Protein AF-A0A4Z2CL96-F1 (afdb_monomer_lite)

Structure (mmCIF, N/CA/C/O backbone):
data_AF-A0A4Z2CL96-F1
#
_entry.id   AF-A0A4Z2CL96-F1
#
loop_
_atom_site.group_PDB
_atom_site.id
_atom_site.type_symbol
_atom_site.label_atom_id
_atom_site.label_alt_id
_atom_site.label_comp_id
_atom_site.label_asym_id
_atom_site.label_entity_id
_atom_site.label_seq_id
_atom_site.pdbx_PDB_ins_code
_atom_site.Cartn_x
_atom_site.Cartn_y
_atom_site.Cartn_z
_atom_site.occupancy
_atom_site.B_iso_or_equiv
_atom_site.auth_seq_id
_atom_site.auth_comp_id
_atom_site.auth_asym_id
_atom_site.auth_atom_id
_atom_site.pdbx_PDB_model_num
ATOM 1 N N . MET A 1 1 ? -26.162 21.592 36.462 1.00 29.58 1 MET A N 1
ATOM 2 C CA . MET A 1 1 ? -27.393 20.777 36.383 1.00 29.58 1 MET A CA 1
ATOM 3 C C . MET A 1 1 ? -27.047 19.527 35.579 1.00 29.58 1 MET A C 1
ATOM 5 O O . MET A 1 1 ? -26.885 19.622 34.373 1.00 29.58 1 MET A O 1
ATOM 9 N N . ALA A 1 2 ? -26.753 18.412 36.251 1.00 25.98 2 ALA A N 1
ATOM 10 C CA . ALA A 1 2 ? -26.277 17.183 35.612 1.00 25.98 2 ALA A CA 1
ATOM 11 C C . ALA A 1 2 ? -27.431 16.180 35.528 1.00 25.98 2 ALA A C 1
ATOM 13 O O . ALA A 1 2 ? -27.984 15.788 36.555 1.00 25.98 2 ALA A O 1
ATOM 14 N N . VAL A 1 3 ? -27.802 15.792 34.310 1.00 24.03 3 VAL A N 1
ATOM 15 C CA . VAL A 1 3 ? -28.842 14.791 34.058 1.00 24.03 3 VAL A CA 1
ATOM 16 C C . VAL A 1 3 ? -28.246 13.409 34.334 1.00 24.03 3 VAL A C 1
ATOM 18 O O . VAL A 1 3 ? -27.395 12.925 33.592 1.00 24.03 3 VAL A O 1
ATOM 21 N N . ARG A 1 4 ? -28.661 12.786 35.443 1.00 25.02 4 ARG A N 1
ATOM 22 C CA . ARG A 1 4 ? -28.401 11.372 35.741 1.00 25.02 4 ARG A CA 1
ATOM 23 C C . ARG A 1 4 ? -29.483 10.534 35.065 1.00 25.02 4 ARG A C 1
ATOM 25 O O . ARG A 1 4 ? -30.631 10.572 35.493 1.00 25.02 4 ARG A O 1
ATOM 32 N N . PHE A 1 5 ? -29.117 9.753 34.055 1.00 25.88 5 PHE A N 1
ATOM 33 C CA . PHE A 1 5 ? -29.970 8.670 33.572 1.00 25.88 5 PHE A CA 1
ATOM 34 C C . PHE A 1 5 ? -29.877 7.493 34.552 1.00 25.88 5 PHE A C 1
ATOM 36 O O . PHE A 1 5 ? -28.854 6.816 34.628 1.00 25.88 5 PHE A O 1
ATOM 43 N N . PHE A 1 6 ? -30.939 7.271 35.328 1.00 26.23 6 PHE A N 1
ATOM 44 C CA . PHE A 1 6 ? -31.174 6.018 36.044 1.00 26.23 6 PHE A CA 1
ATOM 45 C C . PHE A 1 6 ? -32.062 5.137 35.164 1.00 26.23 6 PHE A C 1
ATOM 47 O O . PHE A 1 6 ? -33.231 5.452 34.965 1.00 26.23 6 PHE A O 1
ATOM 54 N N . ILE A 1 7 ? -31.520 4.033 34.655 1.00 29.06 7 ILE A N 1
ATOM 55 C CA . ILE A 1 7 ? -32.335 2.943 34.112 1.00 29.06 7 ILE A CA 1
ATOM 56 C C . ILE A 1 7 ? -32.542 1.952 35.256 1.00 29.06 7 ILE A C 1
ATOM 58 O O . ILE A 1 7 ? -31.590 1.359 35.761 1.00 29.06 7 ILE A O 1
ATOM 62 N N . LYS A 1 8 ? -33.792 1.843 35.707 1.00 25.55 8 LYS A N 1
ATOM 63 C CA . LYS A 1 8 ? -34.258 0.881 36.706 1.00 25.55 8 LYS A CA 1
ATOM 64 C C . LYS A 1 8 ? -34.770 -0.340 35.940 1.00 25.55 8 LYS A C 1
ATOM 66 O O . LYS A 1 8 ? -35.816 -0.245 35.307 1.00 25.55 8 LYS A O 1
ATOM 71 N N . CYS A 1 9 ? -34.040 -1.454 35.965 1.00 29.39 9 CYS A N 1
ATOM 72 C CA . CYS A 1 9 ? -34.555 -2.728 35.462 1.00 29.39 9 CYS A CA 1
ATOM 73 C C . CYS A 1 9 ? -35.241 -3.468 36.610 1.00 29.39 9 CYS A C 1
ATOM 75 O O . CYS A 1 9 ? -34.651 -3.670 37.669 1.00 29.39 9 CYS A O 1
ATOM 77 N N . HIS A 1 10 ? -36.512 -3.787 36.393 1.00 27.33 10 HIS A N 1
ATOM 78 C CA . HIS A 1 10 ? -37.342 -4.608 37.260 1.00 27.33 10 HIS A CA 1
ATOM 79 C C . HIS A 1 10 ? -36.915 -6.074 37.102 1.00 27.33 10 HIS A C 1
ATOM 81 O O . HIS A 1 10 ? -36.690 -6.523 35.979 1.00 27.33 10 HIS A O 1
ATOM 87 N N . GLU A 1 11 ? -36.785 -6.795 38.213 1.00 32.69 11 GLU A N 1
ATOM 88 C CA . GLU A 1 11 ? -36.563 -8.242 38.235 1.00 32.69 11 GLU A CA 1
ATOM 89 C C . GLU A 1 11 ? -37.821 -8.970 37.753 1.00 32.69 11 GLU A C 1
ATOM 91 O O . GLU A 1 11 ? -38.911 -8.689 38.254 1.00 32.69 11 GLU A O 1
ATOM 96 N N . THR A 1 12 ? -37.638 -9.905 36.820 1.00 28.75 12 THR A N 1
ATOM 97 C CA . THR A 1 12 ? -38.306 -11.215 36.797 1.00 28.75 12 THR A CA 1
ATOM 98 C C . THR A 1 12 ? -37.403 -12.191 36.045 1.00 28.75 12 THR A C 1
ATOM 100 O O . THR A 1 12 ? -36.961 -11.892 34.934 1.00 28.75 12 THR A O 1
ATOM 103 N N . ASP A 1 13 ? -37.114 -13.309 36.704 1.00 31.30 13 ASP A N 1
ATOM 104 C CA . ASP A 1 13 ? -36.287 -14.431 36.267 1.00 31.30 13 ASP A CA 1
ATOM 105 C C . ASP A 1 13 ? -36.687 -14.997 34.895 1.00 31.30 13 ASP A C 1
ATOM 107 O O . ASP A 1 13 ? -37.868 -15.147 34.601 1.00 31.30 13 ASP A O 1
ATOM 111 N N . ASP A 1 14 ? -35.692 -15.296 34.052 1.00 27.73 14 ASP A N 1
ATOM 112 C CA . ASP A 1 14 ? -35.393 -16.674 33.631 1.00 27.73 14 ASP A CA 1
ATOM 113 C C . ASP A 1 14 ? -34.278 -16.707 32.561 1.00 27.73 14 ASP A C 1
ATOM 115 O O . ASP A 1 14 ? -34.411 -16.242 31.430 1.00 27.73 14 ASP A O 1
ATOM 119 N N . THR A 1 15 ? -33.140 -17.289 32.954 1.00 40.28 15 THR A N 1
ATOM 120 C CA . THR A 1 15 ? -32.066 -17.857 32.113 1.00 40.28 15 THR A CA 1
ATOM 121 C C . THR A 1 15 ? -31.654 -17.090 30.845 1.00 40.28 15 THR A C 1
ATOM 123 O O . THR A 1 15 ? -31.943 -17.496 29.721 1.00 40.28 15 THR A O 1
ATOM 126 N N . GLN A 1 16 ? -30.832 -16.050 31.002 1.00 29.94 16 GLN A N 1
ATOM 127 C CA . GLN A 1 16 ? -29.963 -15.556 29.929 1.00 29.94 16 GLN A CA 1
ATOM 128 C C . GLN A 1 16 ? -28.542 -15.386 30.460 1.00 29.94 16 GLN A C 1
ATOM 130 O O . GLN A 1 16 ? -28.322 -14.772 31.504 1.00 29.94 16 GLN A O 1
ATOM 135 N N . SER A 1 17 ? -27.577 -15.959 29.737 1.00 31.73 17 SER A N 1
ATOM 136 C CA . SER A 1 17 ? -26.142 -15.855 30.000 1.00 31.73 17 SER A CA 1
ATOM 137 C C . SER A 1 17 ? -25.762 -14.402 30.273 1.00 31.73 17 SER A C 1
ATOM 139 O O . SER A 1 17 ? -25.789 -13.561 29.372 1.00 31.73 17 SER A O 1
ATOM 141 N N . THR A 1 18 ? -25.436 -14.113 31.528 1.00 29.02 18 THR A N 1
ATOM 142 C CA . THR A 1 18 ? -25.129 -12.778 32.021 1.00 29.02 18 THR A CA 1
ATOM 143 C C . THR A 1 18 ? -23.871 -12.272 31.317 1.00 29.02 18 THR A C 1
ATOM 145 O O . THR A 1 18 ? -22.749 -12.614 31.689 1.00 29.02 18 THR A O 1
ATOM 148 N N . ILE A 1 19 ? -24.039 -11.457 30.272 1.00 37.44 19 ILE A N 1
ATOM 149 C CA . ILE A 1 19 ? -22.950 -10.637 29.742 1.00 37.44 19 ILE A CA 1
ATOM 150 C C . ILE A 1 19 ? -22.643 -9.635 30.848 1.00 37.44 19 ILE A C 1
ATOM 152 O O . ILE A 1 19 ? -23.352 -8.647 31.038 1.00 37.44 19 ILE A O 1
ATOM 156 N N . GLN A 1 20 ? -21.621 -9.943 31.641 1.00 31.19 20 GLN A N 1
ATOM 157 C CA . GLN A 1 20 ? -21.162 -9.084 32.716 1.00 31.19 20 GLN A CA 1
ATOM 158 C C . GLN A 1 20 ? -20.588 -7.816 32.071 1.00 31.19 20 GLN A C 1
ATOM 160 O O . GLN A 1 20 ? -19.434 -7.781 31.644 1.00 31.19 20 GLN A O 1
ATOM 165 N N . PHE A 1 21 ? -21.418 -6.777 31.940 1.00 40.41 21 PHE A N 1
ATOM 166 C CA . PHE A 1 21 ? -20.996 -5.466 31.458 1.00 40.41 21 PHE A CA 1
ATOM 167 C C . PHE A 1 21 ? -19.995 -4.890 32.459 1.00 40.41 21 PHE A C 1
ATOM 169 O O . PHE A 1 21 ? -20.345 -4.305 33.487 1.00 40.41 21 PHE A O 1
ATOM 176 N N . ARG A 1 22 ? -18.710 -5.102 32.174 1.00 46.41 22 ARG A N 1
ATOM 177 C CA . ARG A 1 22 ? -17.609 -4.494 32.915 1.00 46.41 22 ARG A CA 1
ATOM 178 C C . ARG A 1 22 ? -17.781 -2.980 32.799 1.00 46.41 22 ARG A C 1
ATOM 180 O O . ARG A 1 22 ? -17.823 -2.456 31.692 1.00 46.41 22 ARG A O 1
ATOM 187 N N . ARG A 1 23 ? -17.886 -2.275 33.931 1.00 43.12 23 ARG A N 1
ATOM 188 C CA . ARG A 1 23 ? -17.880 -0.803 33.974 1.00 43.12 23 ARG A CA 1
ATOM 189 C C . ARG A 1 23 ? -16.592 -0.298 33.317 1.00 43.12 23 ARG A C 1
ATOM 191 O O . ARG A 1 23 ? -15.535 -0.291 33.943 1.00 43.12 23 ARG A O 1
ATOM 198 N N . THR A 1 24 ? -16.673 0.105 32.057 1.00 56.19 24 THR A N 1
ATOM 199 C CA . THR A 1 24 ? -15.575 0.752 31.343 1.00 56.19 24 THR A CA 1
ATOM 200 C C . THR A 1 24 ? -15.504 2.204 31.789 1.00 56.19 24 THR A C 1
ATOM 202 O O . THR A 1 24 ? -16.472 2.956 31.692 1.00 56.19 24 THR A O 1
ATOM 205 N N . THR A 1 25 ? -14.354 2.609 32.314 1.00 61.59 25 THR A N 1
ATOM 206 C CA . THR A 1 25 ? -14.078 4.022 32.589 1.00 61.59 25 THR A CA 1
ATOM 207 C C . THR A 1 25 ? -13.675 4.718 31.288 1.00 61.59 25 THR A C 1
ATOM 209 O O . THR A 1 25 ? -13.098 4.086 30.402 1.00 61.59 25 THR A O 1
ATOM 212 N N . LEU A 1 26 ? -13.906 6.029 31.172 1.00 59.28 26 LEU A N 1
ATOM 213 C CA . LEU A 1 26 ? -13.465 6.813 30.007 1.00 59.28 26 LEU A CA 1
ATOM 214 C C . LEU A 1 26 ? -11.958 6.627 29.726 1.00 59.28 26 LEU A C 1
ATOM 216 O O . LEU A 1 26 ? -11.555 6.482 28.578 1.00 59.28 26 LEU A O 1
ATOM 220 N N . LYS A 1 27 ? -11.135 6.526 30.782 1.00 61.19 27 LYS A N 1
ATOM 221 C CA . LYS A 1 27 ? -9.692 6.248 30.677 1.00 61.19 27 LYS A CA 1
ATOM 222 C C . LYS A 1 27 ? -9.393 4.885 30.042 1.00 61.19 27 LYS A C 1
ATOM 224 O O . LYS A 1 27 ? -8.482 4.793 29.231 1.00 61.19 27 LYS A O 1
ATOM 229 N N . SER A 1 28 ? -10.162 3.846 30.377 1.00 68.75 28 SER A N 1
ATOM 230 C CA . SER A 1 28 ? -9.991 2.516 29.769 1.00 68.75 28 SER A CA 1
ATOM 231 C C . SER A 1 28 ? -10.425 2.459 28.302 1.00 68.75 28 SER A C 1
ATOM 233 O O . SER A 1 28 ? -9.837 1.708 27.536 1.00 68.75 28 SER A O 1
ATOM 235 N N . VAL A 1 29 ? -11.412 3.269 27.901 1.00 67.06 29 VAL A N 1
ATOM 236 C CA . VAL A 1 29 ? -11.849 3.364 26.497 1.00 67.06 29 VAL A CA 1
ATOM 237 C C . VAL A 1 29 ? -10.799 4.084 25.652 1.00 67.06 29 VAL A C 1
ATOM 239 O O . VAL A 1 29 ? -10.454 3.613 24.575 1.00 67.06 29 VAL A O 1
ATOM 242 N N . LEU A 1 30 ? -10.238 5.185 26.163 1.00 69.75 30 LEU A N 1
ATOM 243 C CA . LEU A 1 30 ? -9.160 5.906 25.480 1.00 69.75 30 LEU A CA 1
ATOM 244 C C . LEU A 1 30 ? -7.912 5.030 25.312 1.00 69.75 30 LEU A C 1
ATOM 246 O O . LEU A 1 30 ? -7.406 4.923 24.204 1.00 69.75 30 LEU A O 1
ATOM 250 N N . ALA A 1 31 ? -7.482 4.326 26.363 1.00 75.38 31 ALA A N 1
ATOM 251 C CA . ALA A 1 31 ? -6.356 3.394 26.266 1.00 75.38 31 ALA A CA 1
ATOM 252 C C . ALA A 1 31 ? -6.598 2.286 25.222 1.00 75.38 31 ALA A C 1
ATOM 254 O O . ALA A 1 31 ? -5.707 1.960 24.447 1.00 75.38 31 ALA A O 1
ATOM 255 N N . TYR A 1 32 ? -7.824 1.755 25.143 1.00 79.75 32 TYR A N 1
ATOM 256 C CA . TYR A 1 32 ? -8.169 0.747 24.142 1.00 79.75 32 TYR A CA 1
ATOM 257 C C . TYR A 1 32 ? -8.105 1.280 22.706 1.00 79.75 32 TYR A C 1
ATOM 259 O O . TYR A 1 32 ? -7.589 0.602 21.816 1.00 79.75 32 TYR A O 1
ATOM 267 N N . ASN A 1 33 ? -8.631 2.486 22.477 1.00 79.56 33 ASN A N 1
ATOM 268 C CA . ASN A 1 33 ? -8.577 3.140 21.170 1.00 79.56 33 ASN A CA 1
ATOM 269 C C . ASN A 1 33 ? -7.128 3.355 20.722 1.00 79.56 33 ASN A C 1
ATOM 271 O O . ASN A 1 33 ? -6.820 3.204 19.540 1.00 79.56 33 ASN A O 1
ATOM 275 N N . ASP A 1 34 ? -6.246 3.662 21.668 1.00 80.56 34 ASP A N 1
ATOM 276 C CA . ASP A 1 34 ? -4.831 3.922 21.417 1.00 80.56 34 ASP A CA 1
ATOM 277 C C . ASP A 1 34 ? -4.103 2.640 21.039 1.00 80.56 34 ASP A C 1
ATOM 279 O O . ASP A 1 34 ? -3.425 2.609 20.014 1.00 80.56 34 ASP A O 1
ATOM 283 N N . ASP A 1 35 ? -4.337 1.562 21.788 1.00 85.75 35 ASP A N 1
ATOM 284 C CA . ASP A 1 35 ? -3.801 0.237 21.478 1.00 85.75 35 ASP A CA 1
ATOM 285 C C . ASP A 1 35 ? -4.289 -0.261 20.109 1.00 85.75 35 ASP A C 1
ATOM 287 O O . ASP A 1 35 ? -3.522 -0.830 19.331 1.00 85.75 35 ASP A O 1
ATOM 291 N N . PHE A 1 36 ? -5.570 -0.046 19.793 1.00 87.44 36 PHE A N 1
ATOM 292 C CA . PHE A 1 36 ? -6.149 -0.447 18.512 1.00 87.44 36 PHE A CA 1
ATOM 293 C C . PHE A 1 36 ? -5.522 0.316 17.336 1.00 87.44 36 PHE A C 1
ATOM 295 O O . PHE A 1 36 ? -5.142 -0.287 16.330 1.00 87.44 36 PHE A O 1
ATOM 302 N N . LEU A 1 37 ? -5.393 1.640 17.456 1.00 86.31 37 LEU A N 1
ATOM 303 C CA . LEU A 1 37 ? -4.796 2.482 16.417 1.00 86.31 37 LEU A CA 1
ATOM 304 C C . LEU A 1 37 ? -3.296 2.234 16.267 1.00 86.31 37 LEU A C 1
ATOM 306 O O . LEU A 1 37 ? -2.789 2.237 15.145 1.00 86.31 37 LEU A O 1
ATOM 310 N N . HIS A 1 38 ? -2.601 1.978 17.372 1.00 87.44 38 HIS A N 1
ATOM 311 C CA . HIS A 1 38 ? -1.202 1.576 17.371 1.00 87.44 38 HIS A CA 1
ATOM 312 C C . HIS A 1 38 ?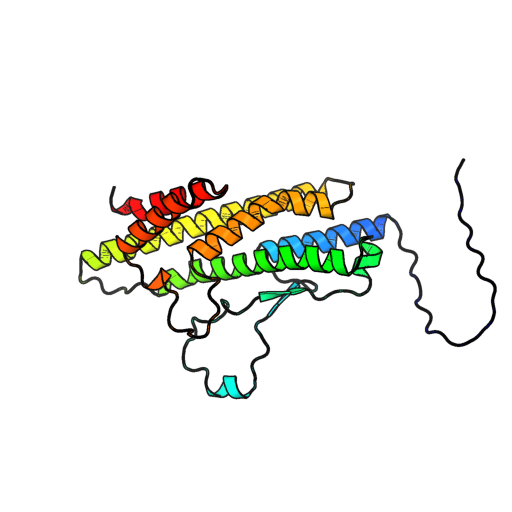 -1.005 0.260 16.608 1.00 87.44 38 HIS A C 1
ATOM 314 O O . HIS A 1 38 ? -0.181 0.195 15.696 1.00 87.44 38 HIS A O 1
ATOM 320 N N . ASP A 1 39 ? -1.807 -0.766 16.897 1.00 90.00 39 ASP A N 1
ATOM 321 C CA . ASP A 1 39 ? -1.754 -2.041 16.173 1.00 90.00 39 ASP A CA 1
ATOM 322 C C . ASP A 1 39 ? -2.061 -1.879 14.678 1.00 90.00 39 ASP A C 1
ATOM 324 O O . ASP A 1 39 ? -1.411 -2.497 13.832 1.00 90.00 39 ASP A O 1
ATOM 328 N N . LEU A 1 40 ? -3.025 -1.021 14.336 1.00 90.75 40 LEU A N 1
ATOM 329 C CA . LEU A 1 40 ? -3.371 -0.717 12.947 1.00 90.75 40 LEU A CA 1
ATOM 330 C C . LEU A 1 40 ? -2.210 -0.019 12.219 1.00 90.75 40 LEU A C 1
ATOM 332 O O . LEU A 1 40 ? -1.939 -0.311 11.052 1.00 90.75 40 LEU A O 1
ATOM 336 N N . LEU A 1 41 ? -1.496 0.874 12.902 1.00 89.44 41 LEU A N 1
ATOM 337 C CA . LEU A 1 41 ? -0.303 1.554 12.393 1.00 89.44 41 LEU A CA 1
ATOM 338 C C . LEU A 1 41 ? 0.884 0.620 12.190 1.00 89.44 41 LEU A C 1
ATOM 340 O O . LEU A 1 41 ? 1.561 0.708 11.167 1.00 89.44 41 LEU A O 1
ATOM 344 N N . LEU A 1 42 ? 1.115 -0.293 13.130 1.00 90.88 42 LEU A N 1
ATOM 345 C CA . LEU A 1 42 ? 2.117 -1.343 12.973 1.00 90.88 42 LEU A CA 1
ATOM 346 C C . LEU A 1 42 ? 1.803 -2.213 11.748 1.00 90.88 42 LEU A C 1
ATOM 348 O O . LEU A 1 42 ? 2.682 -2.464 10.921 1.00 90.88 42 LEU A O 1
ATOM 352 N N . MET A 1 43 ? 0.535 -2.580 11.560 1.00 93.69 43 MET A N 1
ATOM 353 C CA . MET A 1 43 ? 0.100 -3.319 10.373 1.00 93.69 43 MET A CA 1
ATOM 354 C C . MET A 1 43 ? 0.333 -2.532 9.074 1.00 93.69 43 MET A C 1
ATOM 356 O O . MET A 1 43 ? 0.772 -3.110 8.077 1.00 93.69 43 MET A O 1
ATOM 360 N N . ARG A 1 44 ? 0.142 -1.205 9.077 1.00 91.06 44 ARG A N 1
ATOM 361 C CA . ARG A 1 44 ? 0.410 -0.337 7.910 1.00 91.06 44 ARG A CA 1
ATOM 362 C C . ARG A 1 44 ? 1.859 -0.362 7.428 1.00 91.06 44 ARG A C 1
ATOM 364 O O . ARG A 1 44 ? 2.079 -0.082 6.250 1.00 91.06 44 ARG A O 1
ATOM 371 N N . ILE A 1 45 ? 2.802 -0.694 8.309 1.00 91.69 45 ILE A N 1
ATOM 372 C CA . ILE A 1 45 ? 4.228 -0.901 8.007 1.00 91.69 45 ILE A CA 1
ATOM 373 C C . ILE A 1 45 ? 4.615 -2.389 8.026 1.00 91.69 45 ILE A C 1
ATOM 375 O O . ILE A 1 45 ? 5.781 -2.743 8.190 1.00 91.69 45 ILE A O 1
ATOM 379 N N . GLY A 1 46 ? 3.642 -3.285 7.847 1.00 88.50 46 GLY A N 1
ATOM 380 C CA . GLY A 1 46 ? 3.875 -4.713 7.645 1.00 88.50 46 GLY A CA 1
ATOM 381 C C . GLY A 1 46 ? 4.158 -5.524 8.913 1.00 88.50 46 GLY A C 1
ATOM 382 O O . GLY A 1 46 ? 4.466 -6.714 8.794 1.00 88.50 46 GLY A O 1
ATOM 383 N N . ILE A 1 47 ? 4.029 -4.933 10.103 1.00 88.88 47 ILE A N 1
ATOM 384 C CA . ILE A 1 47 ? 4.241 -5.611 11.387 1.00 88.88 47 ILE A CA 1
ATOM 385 C C . ILE A 1 47 ? 2.930 -6.258 11.844 1.00 88.88 47 ILE A C 1
ATOM 387 O O . ILE A 1 47 ? 1.877 -5.632 11.866 1.00 88.88 47 ILE A O 1
ATOM 391 N N . GLN A 1 48 ? 2.999 -7.536 12.208 1.00 91.12 48 GLN A N 1
ATOM 392 C CA . GLN A 1 48 ? 1.851 -8.292 12.708 1.00 91.12 48 GLN A CA 1
ATOM 393 C C . GLN A 1 48 ? 1.593 -8.025 14.196 1.00 91.12 48 GLN A C 1
ATOM 395 O O . GLN A 1 48 ? 2.533 -7.839 14.971 1.00 91.12 48 GLN A O 1
ATOM 400 N N . SER A 1 49 ? 0.326 -8.073 14.597 1.00 89.12 49 SER A N 1
ATOM 401 C CA . SER A 1 49 ? -0.117 -7.984 15.991 1.00 89.12 49 SER A CA 1
ATOM 402 C C . SER A 1 49 ? -1.146 -9.077 16.296 1.00 89.12 49 SER A C 1
ATOM 404 O O . SER A 1 49 ? -1.537 -9.851 15.420 1.00 89.12 49 SER A O 1
ATOM 406 N N . SER A 1 50 ? -1.617 -9.151 17.542 1.00 87.00 50 SER A N 1
ATOM 407 C CA . SER A 1 50 ? -2.694 -10.077 17.919 1.00 87.00 50 SER A CA 1
ATOM 408 C C . SER A 1 50 ? -3.996 -9.812 17.148 1.00 87.00 50 SER A C 1
ATOM 410 O O . SER A 1 50 ? -4.736 -10.755 16.869 1.00 87.00 50 SER A O 1
ATOM 412 N N . ARG A 1 51 ? -4.247 -8.548 16.775 1.00 88.69 51 ARG A N 1
ATOM 413 C CA . ARG A 1 51 ? -5.427 -8.095 16.021 1.00 88.69 51 ARG A CA 1
ATOM 414 C C . ARG A 1 51 ? -5.245 -8.182 14.505 1.00 88.69 51 ARG A C 1
ATOM 416 O O . ARG A 1 51 ? -6.235 -8.326 13.793 1.00 88.69 51 ARG A O 1
ATOM 423 N N . PHE A 1 52 ? -4.010 -8.091 14.012 1.00 91.25 52 PHE A N 1
ATOM 424 C CA . PHE A 1 52 ? -3.697 -8.086 12.582 1.00 91.25 52 PHE A CA 1
ATOM 425 C C . PHE A 1 52 ? -2.648 -9.142 12.250 1.00 91.25 52 PHE A C 1
ATOM 427 O O . PHE A 1 52 ? -1.450 -8.947 12.465 1.00 91.25 52 PHE A O 1
ATOM 434 N N . GLN A 1 53 ? -3.101 -10.258 11.690 1.00 89.31 53 GLN A N 1
ATOM 435 C CA . GLN A 1 53 ? -2.240 -11.382 11.338 1.00 89.31 53 GLN A CA 1
ATOM 436 C C . GLN A 1 53 ? -1.985 -11.391 9.839 1.00 89.31 53 GLN A C 1
ATOM 438 O O . GLN A 1 53 ? -2.889 -11.127 9.054 1.00 89.31 53 GLN A O 1
ATOM 443 N N . PHE A 1 54 ? -0.762 -11.701 9.424 1.00 85.19 54 PHE A N 1
ATOM 444 C CA . PHE A 1 54 ? -0.454 -11.860 8.008 1.00 85.19 54 PHE A CA 1
ATOM 445 C C . PHE A 1 54 ? -0.513 -13.339 7.654 1.00 85.19 54 PHE A C 1
ATOM 447 O O . PHE A 1 54 ? 0.287 -14.125 8.165 1.00 85.19 54 PHE A O 1
ATOM 454 N N . SER A 1 55 ? -1.485 -13.720 6.831 1.00 76.88 55 SER A N 1
ATOM 455 C CA . SER A 1 55 ? -1.747 -15.118 6.510 1.00 76.88 55 SER A CA 1
ATOM 456 C C . SER A 1 55 ? -2.031 -15.285 5.021 1.00 76.88 55 SER A C 1
ATOM 458 O O . SER A 1 55 ? -2.746 -14.492 4.409 1.00 76.88 55 SER A O 1
ATOM 460 N N . GLY A 1 56 ? -1.460 -16.333 4.435 1.00 64.19 56 GLY A N 1
ATOM 461 C CA . GLY A 1 56 ? -1.868 -16.833 3.127 1.00 64.19 56 GLY A CA 1
ATOM 462 C C . GLY A 1 56 ? -3.124 -17.693 3.246 1.00 64.19 56 GLY A C 1
ATOM 463 O O . GLY A 1 56 ? -3.408 -18.243 4.310 1.00 64.19 56 GLY A O 1
ATOM 464 N N . ALA A 1 57 ? -3.879 -17.840 2.154 1.00 51.28 57 ALA A N 1
ATOM 465 C CA . ALA A 1 57 ? -5.025 -18.749 2.117 1.00 51.28 57 ALA A CA 1
ATOM 466 C C . ALA A 1 57 ? -4.632 -20.152 2.639 1.00 51.28 57 ALA A C 1
ATOM 468 O O . ALA A 1 57 ? -3.538 -20.632 2.308 1.00 51.28 57 ALA A O 1
ATOM 469 N N . PRO A 1 58 ? -5.487 -20.822 3.442 1.00 39.41 58 PRO A N 1
ATOM 470 C CA . PRO A 1 58 ? -5.200 -22.159 3.938 1.00 39.41 58 PRO A CA 1
ATOM 471 C C . PRO A 1 58 ? -4.982 -23.083 2.744 1.00 39.41 58 PRO A C 1
ATOM 473 O O . PRO A 1 58 ? -5.877 -23.336 1.939 1.00 39.41 58 PRO A O 1
ATOM 476 N N . ARG A 1 59 ? -3.741 -23.546 2.617 1.00 45.84 59 ARG A N 1
ATOM 477 C CA . ARG A 1 59 ? -3.327 -24.503 1.600 1.00 45.84 59 ARG A CA 1
ATOM 478 C C . ARG A 1 59 ? -4.163 -25.765 1.779 1.00 45.84 59 ARG A C 1
ATOM 480 O O . ARG A 1 59 ? -4.114 -26.383 2.841 1.00 45.84 59 ARG A O 1
ATOM 487 N N . SER A 1 60 ? -4.897 -26.176 0.748 1.00 36.59 60 SER A N 1
ATOM 488 C CA . SER A 1 60 ? -5.403 -27.545 0.696 1.00 36.59 60 SER A CA 1
ATOM 489 C C . SER A 1 60 ? -4.204 -28.498 0.782 1.00 36.59 60 SER A C 1
ATOM 491 O O . SER A 1 60 ? -3.142 -28.226 0.214 1.00 36.59 60 SER A O 1
ATOM 493 N N . ILE A 1 61 ? -4.353 -29.601 1.518 1.00 39.75 61 ILE A N 1
ATOM 494 C CA . ILE A 1 61 ? -3.300 -30.608 1.749 1.00 39.75 61 ILE A CA 1
ATOM 495 C C . ILE A 1 61 ? -2.735 -31.137 0.410 1.00 39.75 61 ILE A C 1
ATOM 497 O O . ILE A 1 61 ? -1.553 -31.453 0.305 1.00 39.75 61 ILE A O 1
ATOM 501 N N . GLU A 1 62 ? -3.529 -31.099 -0.663 1.00 38.47 62 GLU A N 1
ATOM 502 C CA . GLU A 1 62 ? -3.114 -31.446 -2.030 1.00 38.47 62 GLU A CA 1
ATOM 503 C C . GLU A 1 62 ? -2.057 -30.504 -2.637 1.00 38.47 62 GLU A C 1
ATOM 505 O O . GLU A 1 62 ? -1.247 -30.929 -3.462 1.00 38.47 62 GLU A O 1
ATOM 510 N N . SER A 1 63 ? -2.007 -29.236 -2.216 1.00 41.75 63 SER A N 1
ATOM 511 C CA . SER A 1 63 ? -1.005 -28.270 -2.697 1.00 41.75 63 SER A CA 1
ATOM 512 C C . SER A 1 63 ? 0.365 -28.436 -2.029 1.00 41.75 63 SER A C 1
ATOM 514 O O . SER A 1 63 ? 1.363 -27.958 -2.567 1.00 41.75 63 SER A O 1
ATOM 516 N N . GLN A 1 64 ? 0.457 -29.160 -0.905 1.00 41.34 64 GLN A N 1
ATOM 517 C CA . GLN A 1 64 ? 1.739 -29.444 -0.250 1.00 41.34 64 GLN A CA 1
ATOM 518 C C . GLN A 1 64 ? 2.574 -30.471 -1.028 1.00 41.34 64 GLN A C 1
ATOM 520 O O . GLN A 1 64 ? 3.798 -30.380 -1.029 1.00 41.34 64 GLN A O 1
ATOM 525 N N . HIS A 1 65 ? 1.932 -31.377 -1.772 1.00 37.53 65 HIS A N 1
ATOM 526 C CA . HIS A 1 65 ? 2.624 -32.382 -2.588 1.00 37.53 65 HIS A CA 1
ATOM 527 C C . HIS A 1 65 ? 3.027 -31.897 -3.993 1.00 37.53 65 HIS A C 1
ATOM 529 O O . HIS A 1 65 ? 3.777 -32.588 -4.678 1.00 37.53 65 HIS A O 1
ATOM 535 N N . LYS A 1 66 ? 2.583 -30.704 -4.420 1.00 37.12 66 LYS A N 1
ATOM 536 C CA . LYS A 1 66 ? 2.962 -30.080 -5.707 1.00 37.12 66 LYS A CA 1
ATOM 537 C C . LYS A 1 66 ? 3.834 -28.826 -5.570 1.00 37.12 66 LYS A C 1
ATOM 539 O O . LYS A 1 66 ? 4.178 -28.211 -6.577 1.00 37.12 66 LYS A O 1
ATOM 544 N N . CYS A 1 67 ? 4.214 -28.434 -4.354 1.00 38.25 67 CYS A N 1
ATOM 545 C CA . CYS A 1 67 ? 4.977 -27.209 -4.118 1.00 38.25 67 CYS A CA 1
ATOM 546 C C . CYS A 1 67 ? 6.493 -27.444 -4.229 1.00 38.25 67 CYS A C 1
ATOM 548 O O . CYS A 1 67 ? 7.239 -27.308 -3.265 1.00 38.25 67 CYS A O 1
ATOM 550 N N . THR A 1 68 ? 6.950 -27.805 -5.425 1.00 39.53 68 THR A N 1
ATOM 551 C CA . THR A 1 68 ? 8.366 -27.720 -5.827 1.00 39.53 68 THR A CA 1
ATOM 552 C C . THR A 1 68 ? 8.606 -26.639 -6.881 1.00 39.53 68 THR A C 1
ATOM 554 O O . THR A 1 68 ? 9.736 -26.470 -7.324 1.00 39.53 68 THR A O 1
ATOM 557 N N . THR A 1 69 ? 7.586 -25.876 -7.291 1.00 42.94 69 THR A N 1
ATOM 558 C CA . THR A 1 69 ? 7.670 -25.101 -8.540 1.00 42.94 69 THR A CA 1
ATOM 559 C C . THR A 1 69 ? 7.921 -23.599 -8.424 1.00 42.94 69 THR A C 1
ATOM 561 O O . THR A 1 69 ? 8.230 -23.020 -9.456 1.00 42.94 69 THR A O 1
ATOM 564 N N . ASN A 1 70 ? 7.878 -22.941 -7.253 1.00 45.94 70 ASN A N 1
ATOM 565 C CA . ASN A 1 70 ? 8.501 -21.607 -7.116 1.00 45.94 70 ASN A CA 1
ATOM 566 C C . ASN A 1 70 ? 8.588 -21.101 -5.659 1.00 45.94 70 ASN A C 1
ATOM 568 O O . ASN A 1 70 ? 7.5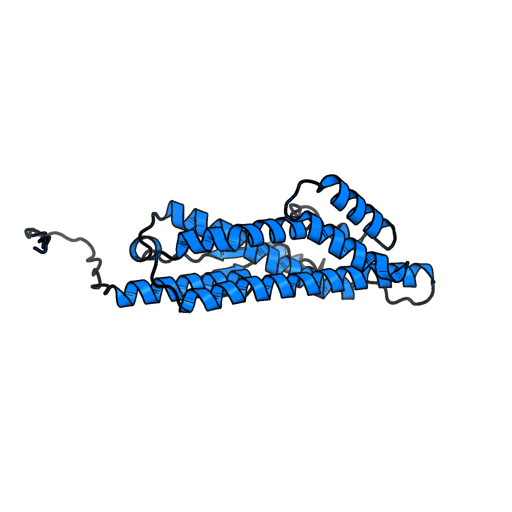71 -20.680 -5.110 1.00 45.94 70 ASN A O 1
ATOM 572 N N . PRO A 1 71 ? 9.781 -21.031 -5.038 1.00 46.28 71 PRO A N 1
ATOM 573 C CA . PRO A 1 71 ? 9.965 -20.410 -3.718 1.00 46.28 71 PRO A CA 1
ATOM 574 C C . PRO A 1 71 ? 9.771 -18.877 -3.725 1.00 46.28 71 PRO A C 1
ATOM 576 O O . PRO A 1 71 ? 9.705 -18.262 -2.666 1.00 46.28 71 PRO A O 1
ATOM 579 N N . PHE A 1 72 ? 9.639 -18.257 -4.906 1.00 48.25 72 PHE A N 1
ATOM 580 C CA . PHE A 1 72 ? 9.479 -16.809 -5.104 1.00 48.25 72 PHE A CA 1
ATOM 581 C C . PHE A 1 72 ? 8.013 -16.328 -5.171 1.00 48.25 72 PHE A C 1
ATOM 583 O O . PHE A 1 72 ? 7.754 -15.179 -5.514 1.00 48.25 72 PHE A O 1
ATOM 590 N N . SER A 1 73 ? 7.025 -17.184 -4.904 1.00 50.66 73 SER A N 1
ATOM 591 C CA . SER A 1 73 ? 5.605 -16.780 -4.848 1.00 50.66 73 SER A CA 1
ATOM 592 C C . SER A 1 73 ? 5.172 -16.286 -3.461 1.00 50.66 73 SER A C 1
ATOM 594 O O . SER A 1 73 ? 4.189 -15.559 -3.321 1.00 50.66 73 SER A O 1
ATOM 596 N N . TYR A 1 74 ? 5.931 -16.646 -2.433 1.00 47.56 74 TYR A N 1
ATOM 597 C CA . TYR A 1 74 ? 5.681 -16.302 -1.041 1.00 47.56 74 TYR A CA 1
ATOM 598 C C . TYR A 1 74 ? 6.329 -14.946 -0.753 1.00 47.56 74 TYR A C 1
ATOM 600 O O . TYR A 1 74 ? 7.556 -14.904 -0.891 1.00 47.56 74 TYR A O 1
ATOM 608 N N . PRO A 1 75 ? 5.626 -13.837 -0.399 1.00 56.78 75 PRO A N 1
ATOM 609 C CA . PRO A 1 75 ? 4.296 -13.586 0.174 1.00 56.78 75 PRO A CA 1
ATOM 610 C C . PRO A 1 75 ? 3.372 -12.718 -0.719 1.00 56.78 75 PRO A C 1
ATOM 612 O O . PRO A 1 75 ? 2.618 -11.876 -0.226 1.00 56.78 75 PRO A O 1
ATOM 615 N N . LEU A 1 76 ? 3.459 -12.834 -2.042 1.00 64.75 76 LEU A N 1
ATOM 616 C CA . LEU A 1 76 ? 2.695 -11.959 -2.942 1.00 64.75 76 LEU A CA 1
ATOM 617 C C . LEU A 1 76 ? 1.220 -12.362 -3.077 1.00 64.75 76 LEU A C 1
ATOM 619 O O . LEU A 1 76 ? 0.391 -11.529 -3.424 1.00 64.75 76 LEU A O 1
ATOM 623 N N . SER A 1 77 ? 0.883 -13.597 -2.705 1.00 66.50 77 SER A N 1
ATOM 624 C CA . SER A 1 77 ? -0.494 -14.084 -2.548 1.00 66.50 77 SER A CA 1
ATOM 625 C C . SER A 1 77 ? -1.084 -13.858 -1.149 1.00 66.50 77 SER A C 1
ATOM 627 O O . SER A 1 77 ? -2.271 -14.107 -0.928 1.00 66.50 77 SER A O 1
ATOM 629 N N . ASP A 1 78 ? -0.260 -13.448 -0.186 1.00 76.94 78 ASP A N 1
ATOM 630 C CA . ASP A 1 78 ? -0.657 -13.345 1.215 1.00 76.94 78 ASP A CA 1
ATOM 631 C C . ASP A 1 78 ? -1.261 -11.970 1.505 1.00 76.94 78 ASP A C 1
ATOM 633 O O . ASP A 1 78 ? -0.975 -10.980 0.825 1.00 76.94 78 ASP A O 1
ATOM 637 N N . HIS A 1 79 ? -2.103 -11.909 2.533 1.00 84.06 79 HIS A N 1
ATOM 638 C CA . HIS A 1 79 ? -2.761 -10.678 2.942 1.00 84.06 79 HIS A CA 1
ATOM 639 C C . HIS A 1 79 ? -2.881 -10.589 4.459 1.00 84.06 79 HIS A C 1
ATOM 641 O O . HIS A 1 79 ? -2.804 -11.578 5.191 1.00 84.06 79 HIS A O 1
ATOM 647 N N . PHE A 1 80 ? -3.043 -9.364 4.946 1.00 87.75 80 PHE A N 1
ATOM 648 C CA . PHE A 1 80 ? -3.424 -9.162 6.331 1.00 87.75 80 PHE A CA 1
ATOM 649 C C . PHE A 1 80 ? -4.876 -9.587 6.549 1.00 87.75 80 PHE A C 1
ATOM 651 O O . PHE A 1 80 ? -5.757 -9.336 5.730 1.00 87.75 80 PHE A O 1
ATOM 658 N N . LEU A 1 81 ? -5.109 -10.204 7.696 1.00 88.56 81 LEU A N 1
ATOM 659 C CA . LEU A 1 81 ? -6.409 -10.556 8.227 1.00 88.56 81 LEU A CA 1
ATOM 660 C C . LEU A 1 81 ? -6.604 -9.793 9.532 1.00 88.56 81 LEU A C 1
ATOM 662 O O . LEU A 1 81 ? -5.735 -9.796 10.409 1.00 88.56 81 LEU A O 1
ATOM 666 N N . TRP A 1 82 ? -7.756 -9.144 9.655 1.00 90.00 82 TRP A N 1
ATOM 667 C CA . TRP A 1 82 ? -8.204 -8.584 10.920 1.00 90.00 82 TRP A CA 1
ATOM 668 C C . TRP A 1 82 ? -8.911 -9.671 11.727 1.00 90.00 82 TRP A C 1
ATOM 670 O O . TRP A 1 82 ? -9.816 -10.333 11.220 1.00 90.00 82 TRP A O 1
ATOM 680 N N . VAL A 1 83 ? -8.492 -9.850 12.977 1.00 86.94 83 VAL A N 1
ATOM 681 C CA . VAL A 1 83 ? -9.135 -10.731 13.952 1.00 86.94 83 VAL A CA 1
ATOM 682 C C . VAL A 1 83 ? -10.052 -9.860 14.819 1.00 86.94 83 VAL A C 1
ATOM 684 O O . VAL A 1 83 ? -9.564 -9.206 15.745 1.00 86.94 83 VAL A O 1
ATOM 687 N N . PRO A 1 84 ? -11.362 -9.787 14.515 1.00 81.69 84 PRO A N 1
ATOM 688 C CA . PRO A 1 84 ? -12.269 -8.886 15.210 1.00 81.69 84 PRO A CA 1
ATOM 689 C C . PRO A 1 84 ? -12.511 -9.353 16.646 1.00 81.69 84 PRO A C 1
ATOM 691 O O . PRO A 1 84 ? -12.825 -10.522 16.893 1.00 81.69 84 PRO A O 1
ATOM 694 N N . ASN A 1 85 ? -12.445 -8.427 17.600 1.00 83.62 85 ASN A N 1
ATOM 695 C CA . ASN A 1 85 ? -12.971 -8.654 18.937 1.00 83.62 85 ASN A CA 1
ATOM 696 C C . ASN A 1 85 ? -14.436 -8.197 18.967 1.00 83.62 85 ASN A C 1
ATOM 698 O O . ASN A 1 85 ? -14.770 -7.094 18.541 1.00 83.62 85 ASN A O 1
ATOM 702 N N . LYS A 1 86 ? -15.332 -9.038 19.502 1.00 80.69 86 LYS A N 1
ATOM 703 C CA . LYS A 1 86 ? -16.779 -8.756 19.579 1.00 80.69 86 LYS A CA 1
ATOM 704 C C . LYS A 1 86 ? -17.098 -7.446 20.310 1.00 80.69 86 LYS A C 1
ATOM 706 O O . LYS A 1 86 ? -18.153 -6.863 20.079 1.00 80.69 86 LYS A O 1
ATOM 711 N N . CYS A 1 87 ? -16.197 -6.985 21.175 1.00 80.88 87 CYS A N 1
ATOM 712 C CA . CYS A 1 87 ? -16.352 -5.734 21.907 1.00 80.88 87 CYS A CA 1
ATOM 713 C C . CYS A 1 87 ? -15.809 -4.502 21.158 1.00 80.88 87 CYS A C 1
ATOM 715 O O . CYS A 1 87 ? -16.092 -3.391 21.600 1.00 80.88 87 CYS A O 1
ATOM 717 N N . ASP A 1 88 ? -15.071 -4.658 20.049 1.00 82.81 88 ASP A N 1
ATOM 718 C CA . ASP A 1 88 ? -14.459 -3.531 19.320 1.00 82.81 88 ASP A CA 1
ATOM 719 C C . ASP A 1 88 ? -15.478 -2.466 18.897 1.00 82.81 88 ASP A C 1
ATOM 721 O O . ASP A 1 88 ? -15.256 -1.297 19.213 1.00 82.81 88 ASP A O 1
ATOM 725 N N . PRO A 1 89 ? -16.615 -2.814 18.256 1.00 83.06 89 PRO A N 1
ATOM 726 C CA . PRO A 1 89 ? -17.577 -1.807 17.807 1.00 83.06 89 PRO A CA 1
ATOM 727 C C . PRO A 1 89 ? -18.171 -1.014 18.982 1.00 83.06 89 PRO A C 1
ATOM 729 O O . PRO A 1 89 ? -18.324 0.204 18.914 1.00 83.06 89 PRO A O 1
ATOM 732 N N . LEU A 1 90 ? -18.435 -1.700 20.102 1.00 80.44 90 LEU A N 1
ATOM 733 C CA . LEU A 1 90 ? -18.997 -1.103 21.316 1.00 80.44 90 LEU A CA 1
ATOM 734 C C . LEU A 1 90 ? -18.008 -0.161 22.012 1.00 80.44 90 LEU A C 1
ATOM 736 O O . LEU A 1 90 ? -18.411 0.902 22.478 1.00 80.44 90 LEU A O 1
ATOM 740 N N . ILE A 1 91 ? -16.728 -0.539 22.087 1.00 80.00 91 ILE A N 1
ATOM 741 C CA . ILE A 1 91 ? -15.690 0.271 22.743 1.00 80.00 91 ILE A CA 1
ATOM 742 C C . ILE A 1 91 ? -15.319 1.481 21.875 1.00 80.00 91 ILE A C 1
ATOM 744 O O . ILE A 1 91 ? -15.151 2.581 22.398 1.00 80.00 91 ILE A O 1
ATOM 748 N N . LEU A 1 92 ? -15.242 1.293 20.555 1.00 78.62 92 LEU A N 1
ATOM 749 C CA . LEU A 1 92 ? -14.902 2.346 19.593 1.00 78.62 92 LEU A CA 1
ATOM 750 C C . LEU A 1 92 ? -16.094 3.268 19.269 1.00 78.62 92 LEU A C 1
ATOM 752 O O . LEU A 1 92 ? -15.903 4.311 18.646 1.00 78.62 92 LEU A O 1
ATOM 756 N N . GLY A 1 93 ? -17.313 2.906 19.686 1.00 80.44 93 GLY A N 1
ATOM 757 C CA . GLY A 1 93 ? -18.523 3.706 19.478 1.00 80.44 93 GLY A CA 1
ATOM 758 C C . GLY A 1 93 ? -18.980 3.771 18.017 1.00 80.44 93 GLY A C 1
ATOM 759 O O . GLY A 1 93 ? -19.544 4.781 17.598 1.00 80.44 93 GLY A O 1
ATOM 760 N N . ILE A 1 94 ? -18.724 2.721 17.233 1.00 83.56 94 ILE A N 1
ATOM 761 C CA . ILE A 1 94 ? -19.054 2.632 15.801 1.00 83.56 94 ILE A CA 1
ATOM 762 C C . ILE A 1 94 ? -19.759 1.310 15.489 1.00 83.56 94 ILE A C 1
ATOM 764 O O . ILE A 1 94 ? -19.608 0.333 16.218 1.00 83.56 94 ILE A O 1
ATOM 768 N N . SER A 1 95 ? -20.542 1.252 14.408 1.00 87.06 95 SER A N 1
ATOM 769 C CA . SER A 1 95 ? -21.168 -0.011 13.999 1.00 87.06 95 SER A CA 1
ATOM 770 C C . SER A 1 95 ? -20.121 -1.029 13.538 1.00 87.06 95 SER A C 1
ATOM 772 O O . SER A 1 95 ? -19.029 -0.669 13.086 1.00 87.06 95 SER A O 1
ATOM 774 N N . SER A 1 96 ? -20.462 -2.316 13.636 1.00 86.56 96 SER A N 1
ATOM 775 C CA . SER A 1 96 ? -19.578 -3.410 13.224 1.00 86.56 96 SER A CA 1
ATOM 776 C C . SER A 1 96 ? -19.249 -3.335 11.731 1.00 86.56 96 SER A C 1
ATOM 778 O O . SER A 1 96 ? -18.117 -3.599 11.326 1.00 86.56 96 SER A O 1
ATOM 780 N N . GLU A 1 97 ? -20.218 -2.936 10.909 1.00 87.69 97 GLU A N 1
ATOM 781 C CA . GLU A 1 97 ? -20.071 -2.801 9.460 1.00 87.69 97 GLU A CA 1
ATOM 782 C C . GLU A 1 97 ? -19.137 -1.640 9.108 1.00 87.69 97 GLU A C 1
ATOM 784 O O . GLU A 1 97 ? -18.229 -1.801 8.290 1.00 87.69 97 GLU A O 1
ATOM 789 N N . CYS A 1 98 ? -19.304 -0.487 9.766 1.00 86.00 98 CYS A N 1
ATOM 790 C CA . CYS A 1 98 ? -18.435 0.673 9.566 1.00 86.00 98 CYS A CA 1
ATOM 791 C C . CYS A 1 98 ? -17.003 0.378 10.016 1.00 86.00 98 CYS A C 1
ATOM 793 O O . CYS A 1 98 ? -16.060 0.724 9.305 1.00 86.00 98 CYS A O 1
ATOM 795 N N . LEU A 1 99 ? -16.835 -0.299 11.158 1.00 88.31 99 LEU A N 1
ATOM 796 C CA . LEU A 1 99 ? -15.521 -0.729 11.628 1.00 88.31 99 LEU A CA 1
ATOM 797 C C . LEU A 1 99 ? -14.869 -1.697 10.637 1.00 88.31 99 LEU A C 1
ATOM 799 O O . LEU A 1 99 ? -13.707 -1.513 10.287 1.00 88.31 99 LEU A O 1
ATOM 803 N N . SER A 1 100 ? -15.613 -2.688 10.143 1.00 89.25 100 SER A N 1
ATOM 804 C CA . SER A 1 100 ? -15.100 -3.639 9.155 1.00 89.25 100 SER A CA 1
ATOM 805 C C . SER A 1 100 ? -14.660 -2.944 7.870 1.00 89.25 100 SER A C 1
ATOM 807 O O . SER A 1 100 ? -13.560 -3.200 7.384 1.00 89.25 100 SER A O 1
ATOM 809 N N . HIS A 1 101 ? -15.466 -2.018 7.347 1.00 89.00 101 HIS A N 1
ATOM 810 C CA . HIS A 1 101 ? -15.108 -1.254 6.154 1.00 89.00 101 HIS A CA 1
ATOM 811 C C . HIS A 1 101 ? -13.847 -0.404 6.372 1.00 89.00 101 HIS A C 1
ATOM 813 O O . HIS A 1 101 ? -12.917 -0.451 5.563 1.00 89.00 101 HIS A O 1
ATOM 819 N N . PHE A 1 102 ? -13.784 0.308 7.500 1.00 88.00 102 PHE A N 1
ATOM 820 C CA . PHE A 1 102 ? -12.626 1.107 7.896 1.00 88.00 102 PHE A CA 1
ATOM 821 C C . PHE A 1 102 ? -11.351 0.256 8.018 1.00 88.00 102 PHE A C 1
ATOM 823 O O . PHE A 1 102 ? -10.304 0.605 7.470 1.00 88.00 102 PHE A O 1
ATOM 830 N N . VAL A 1 103 ? -11.433 -0.893 8.690 1.00 90.62 103 VAL A N 1
ATOM 831 C CA . VAL A 1 103 ? -10.285 -1.785 8.864 1.00 90.62 103 VAL A CA 1
ATOM 832 C C . VAL A 1 103 ? -9.850 -2.399 7.536 1.00 90.62 103 VAL A C 1
ATOM 834 O O . VAL A 1 103 ? -8.653 -2.415 7.248 1.00 90.62 103 VAL A O 1
ATOM 837 N N . ASN A 1 104 ? -10.789 -2.850 6.701 1.00 90.25 104 ASN A N 1
ATOM 838 C CA . ASN A 1 104 ? -10.486 -3.459 5.403 1.00 90.25 104 ASN A CA 1
ATOM 839 C C . ASN A 1 104 ? -9.681 -2.518 4.501 1.00 90.25 104 ASN A C 1
ATOM 841 O O . ASN A 1 104 ? -8.710 -2.945 3.875 1.00 90.25 104 ASN A O 1
ATOM 845 N N . TYR A 1 105 ? -10.028 -1.230 4.490 1.00 89.69 105 TYR A N 1
ATOM 846 C CA . TYR A 1 105 ? -9.275 -0.209 3.764 1.00 89.69 105 TYR A CA 1
ATOM 847 C C . TYR A 1 105 ? -7.798 -0.148 4.193 1.00 89.69 105 TYR A C 1
ATOM 849 O O . TYR A 1 105 ? -6.888 -0.063 3.364 1.00 89.69 105 TYR A O 1
ATOM 857 N N . HIS A 1 106 ? -7.532 -0.237 5.496 1.00 91.12 106 HIS A N 1
ATOM 858 C CA . HIS A 1 106 ? -6.170 -0.222 6.027 1.00 91.12 106 HIS A CA 1
ATOM 859 C C . HIS A 1 106 ? -5.434 -1.550 5.833 1.00 91.12 106 HIS A C 1
ATOM 861 O O . HIS A 1 106 ? -4.244 -1.540 5.517 1.00 91.12 106 HIS A O 1
ATOM 867 N N . VAL A 1 107 ? -6.140 -2.673 5.967 1.00 91.31 107 VAL A N 1
ATOM 868 C CA . VAL A 1 107 ? -5.626 -4.030 5.735 1.00 91.31 107 VAL A CA 1
ATOM 869 C C . VAL A 1 107 ? -5.118 -4.195 4.303 1.00 91.31 107 VAL A C 1
ATOM 871 O O . VAL A 1 107 ? -4.024 -4.726 4.092 1.00 91.31 107 VAL A O 1
ATOM 874 N N . GLN A 1 108 ? -5.861 -3.692 3.313 1.00 90.38 108 GLN A N 1
ATOM 875 C CA . GLN A 1 108 ? -5.427 -3.707 1.914 1.00 90.38 108 GLN A CA 1
ATOM 876 C C . GLN A 1 108 ? -4.121 -2.932 1.726 1.00 90.38 108 GLN A C 1
ATOM 878 O O . GLN A 1 108 ? -3.185 -3.421 1.094 1.00 90.38 108 GLN A O 1
ATOM 883 N N . ALA A 1 109 ? -4.017 -1.747 2.322 1.00 91.31 109 ALA A N 1
ATOM 884 C CA . ALA A 1 109 ? -2.825 -0.927 2.187 1.00 91.31 109 ALA A CA 1
ATOM 885 C C . ALA A 1 109 ? -1.595 -1.523 2.902 1.00 91.31 109 ALA A C 1
ATOM 887 O O . ALA A 1 109 ? -0.502 -1.509 2.335 1.00 91.31 109 ALA A O 1
ATOM 888 N N . GLY A 1 110 ? -1.756 -2.096 4.102 1.00 90.81 110 GLY A N 1
ATOM 889 C CA . GLY A 1 110 ? -0.676 -2.817 4.792 1.00 90.81 110 GLY A CA 1
ATOM 890 C C . GLY A 1 110 ? -0.241 -4.088 4.054 1.00 90.81 110 GLY A C 1
ATOM 891 O O . GLY A 1 110 ? 0.942 -4.429 4.026 1.00 90.81 110 GLY A O 1
ATOM 892 N N . THR A 1 111 ? -1.178 -4.754 3.374 1.00 89.69 111 THR A N 1
ATOM 893 C CA . THR A 1 111 ? -0.876 -5.899 2.501 1.00 89.69 111 THR A CA 1
ATOM 894 C C . THR A 1 111 ? 0.007 -5.468 1.334 1.00 89.69 111 THR A C 1
ATOM 896 O O . THR A 1 111 ? 1.099 -6.010 1.162 1.00 89.69 111 THR A O 1
ATOM 899 N N . LYS A 1 112 ? -0.407 -4.428 0.598 1.00 90.00 112 LYS A N 1
ATOM 900 C CA . LYS A 1 112 ? 0.367 -3.865 -0.521 1.00 90.00 112 LYS A CA 1
ATOM 901 C C . LYS A 1 112 ? 1.756 -3.404 -0.080 1.00 90.00 112 LYS A C 1
ATOM 903 O O . LYS A 1 112 ? 2.731 -3.661 -0.781 1.00 90.00 112 LYS A O 1
ATOM 908 N N . TYR A 1 113 ? 1.866 -2.797 1.103 1.00 92.12 113 TYR A N 1
ATOM 909 C CA . TYR A 1 113 ? 3.157 -2.450 1.697 1.00 92.12 113 TYR A CA 1
ATOM 910 C C . TYR A 1 113 ? 4.073 -3.666 1.846 1.00 92.12 113 TYR A C 1
ATOM 912 O O . TYR A 1 113 ? 5.200 -3.664 1.353 1.00 92.12 113 TYR A O 1
ATOM 920 N N . ARG A 1 114 ? 3.593 -4.731 2.493 1.00 88.25 114 ARG A N 1
ATOM 921 C CA . ARG A 1 114 ? 4.410 -5.922 2.749 1.00 88.25 114 ARG A CA 1
ATOM 922 C C . ARG A 1 114 ? 4.816 -6.627 1.453 1.00 88.25 114 ARG A C 1
ATOM 924 O O . ARG A 1 114 ? 5.957 -7.072 1.332 1.00 88.25 114 ARG A O 1
ATOM 931 N N . GLN A 1 115 ? 3.915 -6.659 0.475 1.00 85.94 115 GLN A N 1
ATOM 932 C CA . GLN A 1 115 ? 4.179 -7.160 -0.872 1.00 85.94 115 GLN A CA 1
ATOM 933 C C . GLN A 1 115 ? 5.259 -6.338 -1.593 1.00 85.94 115 GLN A C 1
ATOM 935 O O . GLN A 1 115 ? 6.201 -6.911 -2.140 1.00 85.94 115 GLN A O 1
ATOM 940 N N . LEU A 1 116 ? 5.180 -5.003 -1.541 1.00 88.38 116 LEU A N 1
ATOM 941 C CA . LEU A 1 116 ? 6.187 -4.102 -2.112 1.00 88.38 116 LEU A CA 1
ATOM 942 C C . LEU A 1 116 ? 7.553 -4.252 -1.436 1.00 88.38 116 LEU A C 1
ATOM 944 O O . LEU A 1 116 ? 8.572 -4.305 -2.124 1.00 88.38 116 LEU A O 1
ATOM 948 N N . CYS A 1 117 ? 7.589 -4.368 -0.107 1.00 87.81 117 CYS A N 1
ATOM 949 C CA . CYS A 1 117 ? 8.825 -4.615 0.637 1.00 87.81 117 CYS A CA 1
ATOM 950 C C . CYS A 1 117 ? 9.471 -5.937 0.226 1.00 87.81 117 CYS A C 1
ATOM 952 O O . CYS A 1 117 ? 10.683 -5.995 -0.004 1.00 87.81 117 CYS A O 1
ATOM 954 N N . TRP A 1 118 ? 8.667 -6.992 0.078 1.00 83.56 118 TRP A N 1
ATOM 955 C CA . TRP A 1 118 ? 9.168 -8.263 -0.420 1.00 83.56 118 TRP A CA 1
ATOM 956 C C . TRP A 1 118 ? 9.701 -8.143 -1.850 1.00 83.56 118 TRP A C 1
ATOM 958 O O . TRP A 1 118 ? 10.829 -8.570 -2.108 1.00 83.56 118 TRP A O 1
ATOM 968 N N . PHE A 1 119 ? 8.940 -7.506 -2.745 1.00 81.38 119 PHE A N 1
ATOM 969 C CA . PHE A 1 119 ? 9.328 -7.276 -4.136 1.00 81.38 119 PHE A CA 1
ATOM 970 C C . PHE A 1 119 ? 10.661 -6.522 -4.220 1.00 81.38 119 PHE A C 1
ATOM 972 O O . PHE A 1 119 ? 11.583 -6.962 -4.906 1.00 81.38 119 PHE A O 1
ATOM 979 N N . ALA A 1 120 ? 10.815 -5.438 -3.459 1.00 83.56 120 ALA A N 1
ATOM 980 C CA . ALA A 1 120 ? 12.039 -4.646 -3.419 1.00 83.56 120 ALA A CA 1
ATOM 981 C C . ALA A 1 120 ? 13.247 -5.424 -2.863 1.00 83.56 120 ALA A C 1
ATOM 983 O O . ALA A 1 120 ? 14.394 -5.130 -3.210 1.00 83.56 120 ALA A O 1
ATOM 984 N N . HIS A 1 121 ? 13.021 -6.402 -1.984 1.00 78.94 121 HIS A N 1
ATOM 985 C CA . HIS A 1 121 ? 14.091 -7.229 -1.433 1.00 78.94 121 HIS A CA 1
ATOM 986 C C . HIS A 1 121 ? 14.521 -8.342 -2.401 1.00 78.94 121 HIS A C 1
ATOM 988 O O . HIS A 1 121 ? 15.716 -8.542 -2.598 1.00 78.94 121 HIS A O 1
ATOM 994 N N . HIS A 1 122 ? 13.565 -9.009 -3.054 1.00 70.38 122 HIS A N 1
ATOM 995 C CA . HIS A 1 122 ? 13.820 -10.218 -3.847 1.00 70.38 122 HIS A CA 1
ATOM 996 C C . HIS A 1 122 ? 14.098 -9.941 -5.329 1.00 70.38 122 HIS A C 1
ATOM 998 O O . HIS A 1 122 ? 14.745 -10.753 -5.986 1.00 70.38 122 HIS A O 1
ATOM 1004 N N . SER A 1 123 ? 13.697 -8.780 -5.857 1.00 65.31 123 SER A N 1
ATOM 1005 C CA . SER A 1 123 ? 13.959 -8.420 -7.262 1.00 65.31 123 SER A CA 1
ATOM 1006 C C . SER A 1 123 ? 15.447 -8.259 -7.585 1.00 65.31 123 SER A C 1
ATOM 1008 O O . SER A 1 123 ? 15.843 -8.437 -8.730 1.00 65.31 123 SER A O 1
ATOM 1010 N N . ILE A 1 124 ? 16.291 -7.961 -6.589 1.00 58.44 124 ILE A N 1
ATOM 1011 C CA . ILE A 1 124 ? 17.747 -7.824 -6.774 1.00 58.44 124 ILE A CA 1
ATOM 1012 C C . ILE A 1 124 ? 18.406 -9.194 -6.983 1.00 58.44 124 ILE A C 1
ATOM 1014 O O . ILE A 1 124 ? 19.341 -9.315 -7.768 1.00 58.44 124 ILE A O 1
ATOM 1018 N N . SER A 1 125 ? 17.893 -10.239 -6.331 1.00 48.41 125 SER A N 1
ATOM 1019 C CA . SER A 1 125 ? 18.416 -11.608 -6.435 1.00 48.41 125 SER A CA 1
ATOM 1020 C C . SER A 1 125 ? 18.092 -12.295 -7.768 1.00 48.41 125 SER A C 1
ATOM 1022 O O . SER A 1 125 ? 18.618 -13.370 -8.032 1.00 48.41 125 SER A O 1
ATOM 1024 N N . LEU A 1 126 ? 17.231 -11.694 -8.598 1.00 48.34 126 LEU A N 1
ATOM 1025 C CA . LEU A 1 126 ? 16.778 -12.238 -9.884 1.00 48.34 126 LEU A CA 1
ATOM 1026 C C . LEU A 1 126 ? 17.519 -11.641 -11.092 1.00 48.34 126 LEU A C 1
ATOM 1028 O O . LEU A 1 126 ? 17.231 -12.013 -12.228 1.00 48.34 126 LEU A O 1
ATOM 1032 N N . ILE A 1 127 ? 18.464 -10.722 -10.869 1.00 52.69 127 ILE A N 1
ATOM 1033 C CA . ILE A 1 127 ? 19.239 -10.111 -11.949 1.00 52.69 127 ILE A CA 1
ATOM 1034 C C . ILE A 1 127 ? 20.446 -11.015 -12.270 1.00 52.69 127 ILE A C 1
ATOM 1036 O O . ILE A 1 127 ? 21.245 -11.280 -11.368 1.00 52.69 127 ILE A O 1
ATOM 1040 N N . PRO A 1 128 ? 20.610 -11.506 -13.516 1.00 46.19 128 PRO A N 1
ATOM 1041 C CA . PRO A 1 128 ? 21.711 -12.400 -13.855 1.00 46.19 128 PRO A CA 1
ATOM 1042 C C . PRO A 1 128 ? 23.071 -11.720 -13.639 1.00 46.19 128 PRO A C 1
ATOM 1044 O O . PRO A 1 128 ? 23.333 -10.637 -14.159 1.00 46.19 128 PRO A O 1
ATOM 1047 N N . THR A 1 129 ? 23.960 -12.386 -12.902 1.00 46.25 129 THR A N 1
ATOM 1048 C CA . THR A 1 129 ? 25.334 -11.948 -12.596 1.00 46.25 129 THR A CA 1
ATOM 1049 C C . THR A 1 129 ? 26.352 -12.260 -13.701 1.00 46.25 129 THR A C 1
ATOM 1051 O O . THR A 1 129 ? 27.548 -12.042 -13.507 1.00 46.25 129 THR A O 1
ATOM 1054 N N . SER A 1 130 ? 25.935 -12.765 -14.868 1.00 44.50 130 SER A N 1
ATOM 1055 C CA . SER A 1 130 ? 26.868 -13.109 -15.949 1.00 44.50 130 SER A CA 1
ATOM 1056 C C . SER A 1 130 ? 27.432 -11.846 -16.612 1.00 44.50 130 SER A C 1
ATOM 1058 O O . SER A 1 130 ? 26.777 -11.197 -17.426 1.00 44.50 130 SER A O 1
ATOM 1060 N N . ALA A 1 131 ? 28.668 -11.511 -16.250 1.00 46.44 131 ALA A N 1
ATOM 1061 C CA . ALA A 1 131 ? 29.378 -10.275 -16.576 1.00 46.44 131 ALA A CA 1
ATOM 1062 C C . ALA A 1 131 ? 29.883 -10.146 -18.031 1.00 46.44 131 ALA A C 1
ATOM 1064 O O . ALA A 1 131 ? 30.762 -9.329 -18.291 1.00 46.44 131 ALA A O 1
ATOM 1065 N N . SER A 1 132 ? 29.381 -10.933 -18.987 1.00 46.81 132 SER A N 1
ATOM 1066 C CA . SER A 1 132 ? 29.987 -11.024 -20.325 1.00 46.81 132 SER A CA 1
ATOM 1067 C C . SER A 1 132 ? 29.362 -10.131 -21.403 1.00 46.81 132 SER A C 1
ATOM 1069 O O . SER A 1 132 ? 29.672 -10.324 -22.570 1.00 46.81 132 SER A O 1
ATOM 1071 N N . ASP A 1 133 ? 28.512 -9.159 -21.056 1.00 46.53 133 ASP A N 1
ATOM 1072 C CA . ASP A 1 133 ? 27.904 -8.268 -22.052 1.00 46.53 133 ASP A CA 1
ATOM 1073 C C . ASP A 1 133 ? 27.673 -6.848 -21.510 1.00 46.53 133 ASP A C 1
ATOM 1075 O O . ASP A 1 133 ? 27.002 -6.653 -20.494 1.00 46.53 133 ASP A O 1
ATOM 1079 N N . ASN A 1 134 ? 28.142 -5.822 -22.232 1.00 50.47 134 ASN A N 1
ATOM 1080 C CA . ASN A 1 134 ? 27.885 -4.407 -21.903 1.00 50.47 134 ASN A CA 1
ATOM 1081 C C . ASN A 1 134 ? 26.375 -4.086 -21.856 1.00 50.47 134 ASN A C 1
ATOM 1083 O O . ASN A 1 134 ? 25.929 -3.216 -21.109 1.00 50.47 134 ASN A O 1
ATOM 1087 N N . SER A 1 135 ? 25.566 -4.842 -22.607 1.00 51.38 135 SER A N 1
ATOM 1088 C CA . SER A 1 135 ? 24.103 -4.761 -22.578 1.00 51.38 135 SER A CA 1
ATOM 1089 C C . SER A 1 135 ? 23.499 -5.327 -21.285 1.00 51.38 135 SER A C 1
ATOM 1091 O O . SER A 1 135 ? 22.430 -4.885 -20.867 1.00 51.38 135 SER A O 1
ATOM 1093 N N . VAL A 1 136 ? 24.157 -6.291 -20.634 1.00 52.03 136 VAL A N 1
ATOM 1094 C CA . VAL A 1 136 ? 23.759 -6.824 -19.320 1.00 52.03 136 VAL A CA 1
ATOM 1095 C C . VAL A 1 136 ? 24.100 -5.806 -18.231 1.00 52.03 136 VAL A C 1
ATOM 1097 O O . VAL A 1 136 ? 23.277 -5.569 -17.355 1.00 52.03 136 VAL A O 1
ATOM 1100 N N . TRP A 1 137 ? 25.229 -5.1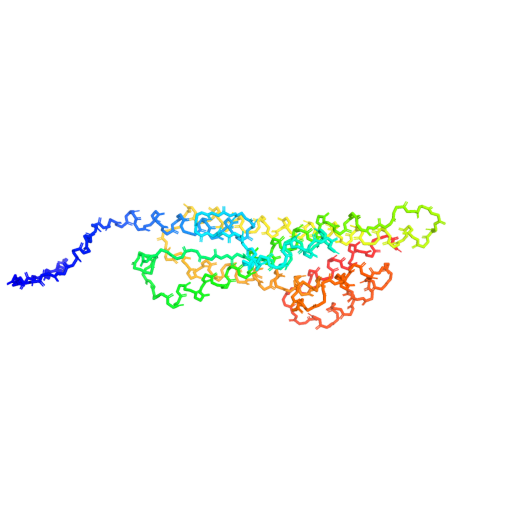01 -18.347 1.00 47.50 137 TRP A N 1
ATOM 1101 C CA . TRP A 1 137 ? 25.621 -4.026 -17.424 1.00 47.50 137 TRP A CA 1
ATOM 1102 C C . TRP A 1 137 ? 24.570 -2.907 -17.313 1.00 47.50 137 TRP A C 1
ATOM 1104 O O . TRP A 1 137 ? 24.130 -2.573 -16.212 1.00 47.50 137 TRP A O 1
ATOM 1114 N N . CYS A 1 138 ? 24.096 -2.366 -18.442 1.00 50.78 138 CYS A N 1
ATOM 1115 C CA . CYS A 1 138 ? 23.045 -1.339 -18.445 1.00 50.78 138 CYS A CA 1
ATOM 1116 C C . CYS A 1 138 ? 21.699 -1.867 -17.917 1.00 50.78 138 CYS A C 1
ATOM 1118 O O . CYS A 1 138 ? 21.012 -1.164 -17.173 1.00 50.78 138 CYS A O 1
ATOM 1120 N N . ARG A 1 139 ? 21.333 -3.111 -18.261 1.00 55.69 139 ARG A N 1
ATOM 1121 C CA . ARG A 1 139 ? 20.095 -3.762 -17.794 1.00 55.69 139 ARG A CA 1
ATOM 1122 C C . ARG A 1 139 ? 20.095 -3.969 -16.276 1.00 55.69 139 ARG A C 1
ATOM 1124 O O . ARG A 1 139 ? 19.110 -3.629 -15.619 1.00 55.69 139 ARG A O 1
ATOM 1131 N N . THR A 1 140 ? 21.207 -4.454 -15.729 1.00 61.16 140 THR A N 1
ATOM 1132 C CA . THR A 1 140 ? 21.403 -4.704 -14.296 1.00 61.16 140 THR A CA 1
ATOM 1133 C C . THR A 1 140 ? 21.434 -3.409 -13.494 1.00 61.16 140 THR A C 1
ATOM 1135 O O . THR A 1 140 ? 20.791 -3.318 -12.447 1.00 61.16 140 THR A O 1
ATOM 1138 N N . ASN A 1 141 ? 22.091 -2.372 -14.017 1.00 66.75 141 ASN A N 1
ATOM 1139 C CA . ASN A 1 141 ? 22.189 -1.088 -13.331 1.00 66.75 141 ASN A CA 1
ATOM 1140 C C . ASN A 1 141 ? 20.835 -0.368 -13.257 1.00 66.75 141 ASN A C 1
ATOM 1142 O O . ASN A 1 141 ? 20.461 0.072 -12.174 1.00 66.75 141 ASN A O 1
ATOM 1146 N N . MET A 1 142 ? 20.052 -0.296 -14.341 1.00 69.31 142 MET A N 1
ATOM 1147 C CA . MET A 1 142 ? 18.753 0.406 -14.317 1.00 69.31 142 MET A CA 1
ATOM 1148 C C . MET A 1 142 ? 17.727 -0.266 -13.400 1.00 69.31 142 MET A C 1
ATOM 1150 O O . MET A 1 142 ? 17.060 0.417 -12.622 1.00 69.31 142 MET A O 1
ATOM 1154 N N . ALA A 1 143 ? 17.628 -1.600 -13.438 1.00 71.81 143 ALA A N 1
ATOM 1155 C CA . ALA A 1 143 ? 16.751 -2.341 -12.533 1.00 71.81 143 ALA A CA 1
ATOM 1156 C C . ALA A 1 143 ? 17.185 -2.157 -11.068 1.00 71.81 143 ALA A C 1
ATOM 1158 O O . ALA A 1 143 ? 16.349 -1.920 -10.196 1.00 71.81 143 ALA A O 1
ATOM 1159 N N . HIS A 1 144 ? 18.493 -2.184 -10.795 1.00 76.69 144 HIS A N 1
ATOM 1160 C CA . HIS A 1 144 ? 19.017 -1.927 -9.457 1.00 76.69 144 HIS A CA 1
ATOM 1161 C C . HIS A 1 144 ? 18.707 -0.502 -8.969 1.00 76.69 144 HIS A C 1
ATOM 1163 O O . HIS A 1 144 ? 18.243 -0.337 -7.838 1.00 76.69 144 HIS A O 1
ATOM 1169 N N . VAL A 1 145 ? 18.905 0.529 -9.803 1.00 80.81 145 VAL A N 1
ATOM 1170 C CA . VAL A 1 145 ? 18.609 1.919 -9.408 1.00 80.81 145 VAL A CA 1
ATOM 1171 C C . VAL A 1 145 ? 17.101 2.149 -9.246 1.00 80.81 145 VAL A C 1
ATOM 1173 O O . VAL A 1 145 ? 16.692 2.830 -8.306 1.00 80.81 145 VAL A O 1
ATOM 1176 N N . PHE A 1 146 ? 16.255 1.502 -10.055 1.00 84.81 146 PHE A N 1
ATOM 1177 C CA . PHE A 1 146 ? 14.805 1.497 -9.841 1.00 84.81 146 PHE A CA 1
ATOM 1178 C C . PHE A 1 146 ? 14.427 0.914 -8.471 1.00 84.81 146 PHE A C 1
ATOM 1180 O O . PHE A 1 146 ? 13.708 1.555 -7.702 1.00 84.81 146 PHE A O 1
ATOM 1187 N N . ILE A 1 147 ? 14.944 -0.271 -8.124 1.00 85.19 147 ILE A N 1
ATOM 1188 C CA . ILE A 1 147 ? 14.671 -0.898 -6.822 1.00 85.19 147 ILE A CA 1
ATOM 1189 C C . ILE A 1 147 ? 15.216 -0.044 -5.670 1.00 85.19 147 ILE A C 1
ATOM 1191 O O . ILE A 1 147 ? 14.579 0.056 -4.618 1.00 85.19 147 ILE A O 1
ATOM 1195 N N . HIS A 1 148 ? 16.362 0.610 -5.852 1.00 85.31 148 HIS A N 1
ATOM 1196 C CA . HIS A 1 148 ? 16.887 1.568 -4.883 1.00 85.31 148 HIS A CA 1
ATOM 1197 C C . HIS A 1 148 ? 15.946 2.772 -4.690 1.00 85.31 148 HIS A C 1
ATOM 1199 O O . HIS A 1 148 ? 15.650 3.148 -3.550 1.00 85.31 148 HIS A O 1
ATOM 1205 N N . GLY A 1 149 ? 15.421 3.341 -5.778 1.00 87.94 149 GLY A N 1
ATOM 1206 C CA . GLY A 1 149 ? 14.397 4.386 -5.731 1.00 87.94 149 GLY A CA 1
ATOM 1207 C C . GLY A 1 149 ? 13.138 3.916 -4.996 1.00 87.94 149 GLY A C 1
ATOM 1208 O O . GLY A 1 149 ? 12.652 4.607 -4.100 1.00 87.94 149 GLY A O 1
ATOM 1209 N N . LEU A 1 150 ? 12.670 2.696 -5.278 1.00 91.00 150 LEU A N 1
ATOM 1210 C CA . LEU A 1 150 ? 11.511 2.101 -4.607 1.00 91.00 150 LEU A CA 1
ATOM 1211 C C . LEU A 1 150 ? 11.739 1.938 -3.097 1.00 91.00 150 LEU A C 1
ATOM 1213 O O . LEU A 1 150 ? 10.890 2.337 -2.302 1.00 91.00 150 LEU A O 1
ATOM 1217 N N . LYS A 1 151 ? 12.902 1.421 -2.682 1.00 90.88 151 LYS A N 1
ATOM 1218 C CA . LYS A 1 151 ? 13.288 1.329 -1.260 1.00 90.88 151 LYS A CA 1
ATOM 1219 C C . LYS A 1 151 ? 13.344 2.701 -0.589 1.00 90.88 151 LYS A C 1
ATOM 1221 O O . LYS A 1 151 ? 12.958 2.835 0.569 1.00 90.88 151 LYS A O 1
ATOM 1226 N N . THR A 1 152 ? 13.820 3.715 -1.307 1.00 92.19 152 THR A N 1
ATOM 1227 C CA . THR A 1 152 ? 13.877 5.093 -0.804 1.00 92.19 152 THR A CA 1
ATOM 1228 C C . THR A 1 152 ? 12.473 5.639 -0.561 1.00 92.19 152 THR A C 1
ATOM 1230 O O . THR A 1 152 ? 12.209 6.197 0.502 1.00 92.19 152 THR A O 1
ATOM 1233 N N . TRP A 1 153 ? 11.553 5.413 -1.499 1.00 94.00 153 TRP A N 1
ATOM 1234 C CA . TRP A 1 153 ? 10.156 5.798 -1.329 1.00 94.00 153 TRP A CA 1
ATOM 1235 C C . TRP A 1 153 ? 9.466 5.036 -0.183 1.00 94.00 153 TRP A C 1
ATOM 1237 O O . TRP A 1 153 ? 8.789 5.658 0.632 1.00 94.00 153 TRP A O 1
ATOM 1247 N N . LEU A 1 154 ? 9.691 3.721 -0.054 1.00 93.62 154 LEU A N 1
ATOM 1248 C CA . LEU A 1 154 ? 9.130 2.915 1.042 1.00 93.62 154 LEU A CA 1
ATOM 1249 C C . LEU A 1 154 ? 9.544 3.449 2.423 1.00 93.62 154 LEU A C 1
ATOM 1251 O O . LEU A 1 154 ? 8.696 3.586 3.301 1.00 93.62 154 LEU A O 1
ATOM 1255 N N . ARG A 1 155 ? 10.804 3.874 2.591 1.00 93.44 155 ARG A N 1
ATOM 1256 C CA . ARG A 1 155 ? 11.263 4.534 3.828 1.00 93.44 155 ARG A CA 1
ATOM 1257 C C . ARG A 1 155 ? 10.538 5.855 4.101 1.00 93.44 155 ARG A C 1
ATOM 1259 O O . ARG A 1 155 ? 10.235 6.164 5.250 1.00 93.44 155 ARG A O 1
ATOM 1266 N N . LEU A 1 156 ? 10.257 6.653 3.068 1.00 92.69 156 LEU A N 1
ATOM 1267 C CA . LEU A 1 156 ? 9.481 7.892 3.224 1.00 92.69 156 LEU A CA 1
ATOM 1268 C C . LEU A 1 156 ? 8.036 7.601 3.641 1.00 92.69 156 LEU A C 1
ATOM 1270 O O . LEU A 1 156 ? 7.491 8.312 4.489 1.00 92.69 156 LEU A O 1
ATOM 1274 N N . TYR A 1 157 ? 7.435 6.546 3.087 1.00 93.12 157 TYR A N 1
ATOM 1275 C CA . TYR A 1 157 ? 6.122 6.065 3.508 1.00 93.12 157 TYR A CA 1
ATOM 1276 C C . TYR A 1 157 ? 6.139 5.636 4.985 1.00 93.12 157 TYR A C 1
ATOM 1278 O O . TYR A 1 157 ? 5.325 6.134 5.762 1.00 93.12 157 TYR A O 1
ATOM 1286 N N . GLU A 1 158 ? 7.100 4.803 5.402 1.00 92.94 158 GLU A N 1
ATOM 1287 C CA . GLU A 1 158 ? 7.269 4.381 6.803 1.00 92.94 158 GLU A CA 1
ATOM 1288 C C . GLU A 1 158 ? 7.397 5.581 7.749 1.00 92.94 158 GLU A C 1
ATOM 1290 O O . GLU A 1 158 ? 6.659 5.683 8.730 1.00 92.94 158 GLU A O 1
ATOM 1295 N N . ASN A 1 159 ? 8.277 6.531 7.424 1.00 92.31 159 ASN A N 1
ATOM 1296 C CA . ASN A 1 159 ? 8.483 7.742 8.219 1.00 92.31 159 ASN A CA 1
ATOM 1297 C C . ASN A 1 159 ? 7.209 8.593 8.316 1.00 92.31 159 ASN A C 1
ATOM 1299 O O . ASN A 1 159 ? 6.922 9.166 9.369 1.00 92.31 159 ASN A O 1
ATOM 1303 N N . SER A 1 160 ? 6.424 8.661 7.239 1.00 90.94 160 SER A N 1
ATOM 1304 C CA . SER A 1 160 ? 5.150 9.386 7.225 1.00 90.94 160 SER A CA 1
ATOM 1305 C C . SER A 1 160 ? 4.118 8.713 8.131 1.00 90.94 160 SER A C 1
ATOM 1307 O O . SER A 1 160 ? 3.449 9.393 8.908 1.00 90.94 160 SER A O 1
ATOM 1309 N N . VAL A 1 161 ? 4.031 7.381 8.097 1.00 89.06 161 VAL A N 1
ATOM 1310 C CA . VAL A 1 161 ? 3.153 6.596 8.978 1.00 89.06 161 VAL A CA 1
ATOM 1311 C C . VAL A 1 161 ? 3.574 6.744 10.448 1.00 89.06 161 VAL A C 1
ATOM 1313 O O . VAL A 1 161 ? 2.734 7.017 11.306 1.00 89.06 161 VAL A O 1
ATOM 1316 N N . GLN A 1 162 ? 4.874 6.671 10.740 1.00 87.19 162 GLN A N 1
ATOM 1317 C CA . GLN A 1 162 ? 5.430 6.876 12.085 1.00 87.19 162 GLN A CA 1
ATOM 1318 C C . GLN A 1 162 ? 5.232 8.311 12.603 1.00 87.19 162 GLN A C 1
ATOM 1320 O O . GLN A 1 162 ? 4.968 8.522 13.786 1.00 87.19 162 GLN A O 1
ATOM 1325 N N . SER A 1 163 ? 5.292 9.318 11.727 1.00 87.19 163 SER A N 1
ATOM 1326 C CA . SER A 1 163 ? 4.970 10.705 12.092 1.00 87.19 163 SER A CA 1
ATOM 1327 C C . SER A 1 163 ? 3.507 10.867 12.519 1.00 87.19 163 SER A C 1
ATOM 1329 O O . SER A 1 163 ? 3.197 11.675 13.393 1.00 87.19 163 SER A O 1
ATOM 1331 N N . ILE A 1 164 ? 2.594 10.096 11.927 1.00 83.44 164 ILE A N 1
ATOM 1332 C CA . ILE A 1 164 ? 1.187 10.089 12.340 1.00 83.44 164 ILE A CA 1
ATOM 1333 C C . ILE A 1 164 ? 1.041 9.352 13.681 1.00 83.44 164 ILE A C 1
ATOM 1335 O O . ILE A 1 164 ? 0.301 9.828 14.544 1.00 83.44 164 ILE A O 1
ATOM 1339 N N . LEU A 1 165 ? 1.795 8.265 13.904 1.00 76.50 165 LEU A N 1
ATOM 1340 C CA . LEU A 1 165 ? 1.834 7.567 15.196 1.00 76.50 165 LEU A CA 1
ATOM 1341 C C . LEU A 1 165 ? 2.251 8.503 16.338 1.00 76.50 165 LEU A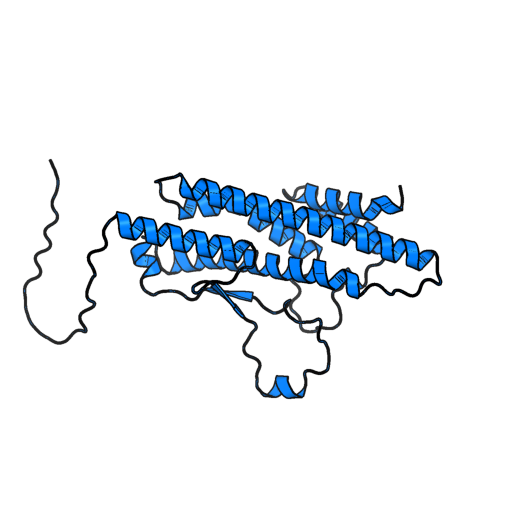 C 1
ATOM 1343 O O . LEU A 1 165 ? 1.585 8.555 17.367 1.00 76.50 165 LEU A O 1
ATOM 1347 N N . SER A 1 166 ? 3.317 9.283 16.155 1.00 78.06 166 SER A N 1
ATOM 1348 C CA . SER A 1 166 ? 3.812 10.182 17.206 1.00 78.06 166 SER A CA 1
ATOM 1349 C C . SER A 1 166 ? 2.857 11.341 17.511 1.00 78.06 166 SER A C 1
ATOM 1351 O O . SER A 1 166 ? 2.788 11.799 18.652 1.00 78.06 166 SER A O 1
ATOM 1353 N N . LYS A 1 167 ? 2.072 11.790 16.524 1.00 75.81 167 LYS A N 1
ATOM 1354 C CA . LYS A 1 167 ? 0.992 12.771 16.727 1.00 75.81 167 LYS A CA 1
ATOM 1355 C C . LYS A 1 167 ? -0.187 12.185 17.508 1.00 75.81 167 LYS A C 1
ATOM 1357 O O . LYS A 1 167 ? -0.840 12.925 18.243 1.00 75.81 167 LYS A O 1
ATOM 1362 N N . LEU A 1 168 ? -0.442 10.881 17.374 1.00 67.12 168 LEU A N 1
ATOM 1363 C CA . LEU A 1 168 ? -1.529 10.182 18.065 1.00 67.12 168 LEU A CA 1
ATOM 1364 C C . LEU A 1 168 ? -1.367 10.244 19.588 1.00 67.12 168 LEU A C 1
ATOM 1366 O O . LEU A 1 168 ? -2.329 10.535 20.294 1.00 67.12 168 LEU A O 1
ATOM 1370 N N . SER A 1 169 ? -0.138 10.067 20.079 1.00 62.28 169 SER A N 1
ATOM 1371 C CA . SER A 1 169 ? 0.183 10.114 21.510 1.00 62.28 169 SER A CA 1
ATOM 1372 C C . SER A 1 169 ? -0.171 11.448 22.187 1.00 62.28 169 SER A C 1
ATOM 1374 O O . SER A 1 169 ? -0.225 11.506 23.412 1.00 62.28 169 SER A O 1
ATOM 1376 N N . ASN A 1 170 ? -0.438 12.510 21.413 1.00 61.50 170 ASN A N 1
ATOM 1377 C CA . ASN A 1 170 ? -0.592 13.877 21.911 1.00 61.50 170 ASN A CA 1
ATOM 1378 C C . ASN A 1 170 ? -2.021 14.461 21.806 1.00 61.50 170 ASN A C 1
ATOM 1380 O O . ASN A 1 170 ? -2.224 15.586 22.258 1.00 61.50 170 ASN A O 1
ATOM 1384 N N . SER A 1 171 ? -3.012 13.767 21.221 1.00 60.56 171 SER A N 1
ATOM 1385 C CA . SER A 1 171 ? -4.352 14.345 20.940 1.00 60.56 171 SER A CA 1
ATOM 1386 C C . SER A 1 171 ? -5.505 13.646 21.675 1.00 60.56 171 SER A C 1
ATOM 1388 O O . SER A 1 171 ? -5.574 12.427 21.685 1.00 60.56 171 SER A O 1
ATOM 1390 N N . ASN A 1 172 ? -6.467 14.385 22.244 1.00 55.09 172 ASN A N 1
ATOM 1391 C CA . ASN A 1 172 ? -7.586 13.836 23.041 1.00 55.09 172 ASN A CA 1
ATOM 1392 C C . ASN A 1 172 ? -8.922 13.655 22.282 1.00 55.09 172 ASN A C 1
ATOM 1394 O O . ASN A 1 172 ? -9.907 13.244 22.895 1.00 55.09 172 ASN A O 1
ATOM 1398 N N . GLU A 1 173 ? -8.996 13.958 20.984 1.00 54.00 173 GLU A N 1
ATOM 1399 C CA . GLU A 1 173 ? -10.262 13.934 20.222 1.00 54.00 173 GLU A CA 1
ATOM 1400 C C . GLU A 1 173 ? -10.516 12.620 19.471 1.00 54.00 173 GLU A C 1
ATOM 1402 O O . GLU A 1 173 ? -9.635 11.773 19.377 1.00 54.00 173 GLU A O 1
ATOM 1407 N N . SER A 1 174 ? -11.735 12.438 18.942 1.00 57.12 174 SER A N 1
ATOM 1408 C CA . SER A 1 174 ? -12.193 11.242 18.217 1.00 57.12 174 SER A CA 1
ATOM 1409 C C . SER A 1 174 ? -11.230 10.837 17.093 1.00 57.12 174 SER A C 1
ATOM 1411 O O . SER A 1 174 ? -11.243 11.398 15.995 1.00 57.12 174 SER A O 1
ATOM 1413 N N . ARG A 1 175 ? -10.386 9.842 17.388 1.00 69.75 175 ARG A N 1
ATOM 1414 C CA . ARG A 1 175 ? -9.155 9.574 16.638 1.00 69.75 175 ARG A CA 1
ATOM 1415 C C . ARG A 1 175 ? -9.397 8.896 15.286 1.00 69.75 175 ARG A C 1
ATOM 1417 O O . ARG A 1 175 ? -8.747 9.260 14.321 1.00 69.75 175 ARG A O 1
ATOM 1424 N N . LEU A 1 176 ? -10.356 7.973 15.170 1.00 73.12 176 LEU A N 1
ATOM 1425 C CA . LEU A 1 176 ? -10.499 7.081 14.001 1.00 73.12 176 LEU A CA 1
ATOM 1426 C C . LEU A 1 176 ? -10.724 7.793 12.651 1.00 73.12 176 LEU A C 1
ATOM 1428 O O . LEU A 1 176 ? -10.032 7.495 11.679 1.00 73.12 176 LEU A O 1
ATOM 1432 N N . LEU A 1 177 ? -11.664 8.742 12.562 1.00 74.94 177 LEU A N 1
ATOM 1433 C CA . LEU A 1 177 ? -11.975 9.424 11.292 1.00 74.94 177 LEU A CA 1
ATOM 1434 C C . LEU A 1 177 ? -10.848 10.364 10.850 1.00 74.94 177 LEU A C 1
ATOM 1436 O O . LEU A 1 177 ? -10.400 10.296 9.707 1.00 74.94 177 LEU A O 1
ATOM 1440 N N . LEU A 1 178 ? -10.336 11.182 11.775 1.00 76.00 178 LEU A N 1
ATOM 1441 C CA . LEU A 1 178 ? -9.180 12.056 11.534 1.00 76.00 178 LEU A CA 1
ATOM 1442 C C . LEU A 1 178 ? -7.959 11.251 11.077 1.00 76.00 178 LEU A C 1
ATOM 1444 O O . LEU A 1 178 ? -7.189 11.672 10.211 1.00 76.00 178 LEU A O 1
ATOM 1448 N N . PHE A 1 179 ? -7.810 10.060 11.646 1.00 77.88 179 PHE A N 1
ATOM 1449 C CA . PHE A 1 179 ? -6.748 9.131 11.325 1.00 77.88 179 PHE A CA 1
ATOM 1450 C C . PHE A 1 179 ? -6.905 8.507 9.933 1.00 77.88 179 PHE A C 1
ATOM 1452 O O . PHE A 1 179 ? -5.937 8.434 9.172 1.00 77.88 179 PHE A O 1
ATOM 1459 N N . THR A 1 180 ? -8.135 8.132 9.568 1.00 80.31 180 THR A N 1
ATOM 1460 C CA . THR A 1 180 ? -8.470 7.662 8.215 1.00 80.31 180 THR A CA 1
ATOM 1461 C C . THR A 1 180 ? -8.069 8.701 7.178 1.00 80.31 180 THR A C 1
ATOM 1463 O O . THR A 1 180 ? -7.379 8.374 6.212 1.00 80.31 180 THR A O 1
ATOM 1466 N N . GLU A 1 181 ? -8.462 9.956 7.408 1.00 83.25 181 GLU A N 1
ATOM 1467 C CA . GLU A 1 181 ? -8.208 11.053 6.477 1.00 83.25 181 GLU A CA 1
ATOM 1468 C C . GLU A 1 181 ? -6.709 11.348 6.366 1.00 83.25 181 GLU A C 1
ATOM 1470 O O . GLU A 1 181 ? -6.173 11.459 5.263 1.00 83.25 181 GLU A O 1
ATOM 1475 N N . SER A 1 182 ? -5.993 11.345 7.495 1.00 84.00 182 SER A N 1
ATOM 1476 C CA . SER A 1 182 ? -4.535 11.540 7.523 1.00 84.00 182 SER A CA 1
ATOM 1477 C C . SER A 1 182 ? -3.781 10.471 6.728 1.00 84.00 182 SER A C 1
ATOM 1479 O O . SER A 1 182 ? -2.759 10.752 6.101 1.00 84.00 182 SER A O 1
ATOM 1481 N N . LEU A 1 183 ? -4.284 9.236 6.731 1.00 87.81 183 LEU A N 1
ATOM 1482 C CA . LEU A 1 183 ? -3.683 8.125 6.002 1.00 87.81 183 LEU A CA 1
ATOM 1483 C C . LEU A 1 183 ? -4.232 7.937 4.582 1.00 87.81 183 LEU A C 1
ATOM 1485 O O . LEU A 1 183 ? -3.747 7.064 3.853 1.00 87.81 183 LEU A O 1
ATOM 1489 N N . ARG A 1 184 ? -5.240 8.710 4.174 1.00 89.25 184 ARG A N 1
ATOM 1490 C CA . ARG A 1 184 ? -5.929 8.527 2.894 1.00 89.25 184 ARG A CA 1
ATOM 1491 C C . ARG A 1 184 ? -4.985 8.695 1.710 1.00 89.25 184 ARG A C 1
ATOM 1493 O O . ARG A 1 184 ? -4.926 7.830 0.838 1.00 89.25 184 ARG A O 1
ATOM 1500 N N . ASN A 1 185 ? -4.182 9.755 1.736 1.00 89.19 185 ASN A N 1
ATOM 1501 C CA . ASN A 1 185 ? -3.180 10.011 0.702 1.00 89.19 185 ASN A CA 1
ATOM 1502 C C . ASN A 1 185 ? -2.138 8.887 0.639 1.00 89.19 185 ASN A C 1
ATOM 1504 O O . ASN A 1 185 ? -1.797 8.426 -0.445 1.00 89.19 185 ASN A O 1
ATOM 1508 N N . LEU A 1 186 ? -1.687 8.390 1.794 1.00 90.94 186 LEU A N 1
ATOM 1509 C CA . LEU A 1 186 ? -0.710 7.301 1.872 1.00 90.94 186 LEU A CA 1
ATOM 1510 C C . LEU A 1 186 ? -1.272 5.974 1.334 1.00 90.94 186 LEU A C 1
ATOM 1512 O O . LEU A 1 186 ? -0.556 5.243 0.655 1.00 90.94 186 LEU A O 1
ATOM 1516 N N . SER A 1 187 ? -2.555 5.676 1.572 1.00 91.81 187 SER A N 1
ATOM 1517 C CA . SER A 1 187 ? -3.235 4.536 0.936 1.00 91.81 187 SER A CA 1
ATOM 1518 C C . SER A 1 187 ? -3.276 4.649 -0.585 1.00 91.81 187 SER A C 1
ATOM 1520 O O . SER A 1 187 ? -2.955 3.684 -1.269 1.00 91.81 187 SER A O 1
ATOM 1522 N N . SER A 1 188 ? -3.645 5.817 -1.115 1.00 91.38 188 SER A N 1
ATOM 1523 C CA . SER A 1 188 ? -3.701 6.023 -2.567 1.00 91.38 188 SER A CA 1
ATOM 1524 C C . SER A 1 188 ? -2.316 5.883 -3.207 1.00 91.38 188 SER A C 1
ATOM 1526 O O . SER A 1 188 ? -2.175 5.229 -4.237 1.00 91.38 188 SER A O 1
ATOM 1528 N N . GLN A 1 189 ? -1.272 6.415 -2.563 1.00 92.31 189 GLN A N 1
ATOM 1529 C CA . GLN A 1 189 ? 0.101 6.292 -3.056 1.00 92.31 189 GLN A CA 1
ATOM 1530 C C . GLN A 1 189 ? 0.589 4.841 -3.078 1.00 92.31 189 GLN A C 1
ATOM 1532 O O . GLN A 1 189 ? 1.185 4.408 -4.064 1.00 92.31 189 GLN A O 1
ATOM 1537 N N . ILE A 1 190 ? 0.345 4.077 -2.008 1.00 92.31 190 ILE A N 1
ATOM 1538 C CA . ILE A 1 190 ? 0.822 2.692 -1.942 1.00 92.31 190 ILE A CA 1
ATOM 1539 C C . ILE A 1 190 ? 0.062 1.768 -2.889 1.00 92.31 190 ILE A C 1
ATOM 1541 O O . ILE A 1 190 ? 0.646 0.847 -3.457 1.00 92.31 190 ILE A O 1
ATOM 1545 N N . GLU A 1 191 ? -1.225 2.041 -3.100 1.00 90.94 191 GLU A N 1
ATOM 1546 C CA . GLU A 1 191 ? -2.026 1.401 -4.135 1.00 90.94 191 GLU A CA 1
ATOM 1547 C C . GLU A 1 191 ? -1.457 1.666 -5.523 1.00 90.94 191 GLU A C 1
ATOM 1549 O O . GLU A 1 191 ? -1.126 0.718 -6.232 1.00 90.94 191 GLU A O 1
ATOM 1554 N N . PHE A 1 192 ? -1.231 2.934 -5.846 1.00 90.31 192 PHE A N 1
ATOM 1555 C CA . PHE A 1 192 ? -0.683 3.347 -7.129 1.00 90.31 192 PHE A CA 1
ATOM 1556 C C . PHE A 1 192 ? 0.685 2.716 -7.432 1.00 90.31 192 PHE A C 1
ATOM 1558 O O . PHE A 1 192 ? 0.950 2.295 -8.555 1.00 90.31 192 PHE A O 1
ATOM 1565 N N . ILE A 1 193 ? 1.563 2.600 -6.434 1.00 90.44 193 ILE A N 1
ATOM 1566 C CA . ILE A 1 193 ? 2.898 2.005 -6.620 1.00 90.44 193 ILE A CA 1
ATOM 1567 C C . ILE A 1 193 ? 2.838 0.480 -6.675 1.00 90.44 193 ILE A C 1
ATOM 1569 O O . ILE A 1 193 ? 3.604 -0.140 -7.413 1.00 90.44 193 ILE A O 1
ATOM 1573 N N . SER A 1 194 ? 1.916 -0.133 -5.934 1.00 88.44 194 SER A N 1
ATOM 1574 C CA . SER A 1 194 ? 1.618 -1.561 -6.056 1.00 88.44 194 SER A CA 1
ATOM 1575 C C . SER A 1 194 ? 1.130 -1.902 -7.471 1.00 88.44 194 SER A C 1
ATOM 1577 O O . SER A 1 194 ? 1.623 -2.861 -8.070 1.00 88.44 194 SER A O 1
ATOM 1579 N N . ASP A 1 195 ? 0.267 -1.062 -8.053 1.00 86.44 195 ASP A N 1
ATOM 1580 C CA . ASP A 1 195 ? -0.161 -1.162 -9.454 1.00 86.44 195 ASP A CA 1
ATOM 1581 C C . ASP A 1 195 ? 0.989 -0.929 -10.436 1.00 86.44 195 ASP A C 1
ATOM 1583 O O . ASP A 1 195 ? 1.148 -1.687 -11.396 1.00 86.44 195 ASP A O 1
ATOM 1587 N N . LEU A 1 196 ? 1.832 0.076 -10.182 1.00 86.06 196 LEU A N 1
ATOM 1588 C CA . LEU A 1 196 ? 3.024 0.349 -10.987 1.00 86.06 196 LEU A CA 1
ATOM 1589 C C . LEU A 1 196 ? 3.948 -0.872 -11.051 1.00 86.06 196 LEU A C 1
ATOM 1591 O O . LEU A 1 196 ? 4.458 -1.196 -12.123 1.00 86.06 196 LEU A O 1
ATOM 1595 N N . CYS A 1 197 ? 4.123 -1.559 -9.920 1.00 82.81 197 CYS A N 1
ATOM 1596 C CA . CYS A 1 197 ? 4.922 -2.779 -9.807 1.00 82.81 197 CYS A CA 1
ATOM 1597 C C . CYS A 1 197 ? 4.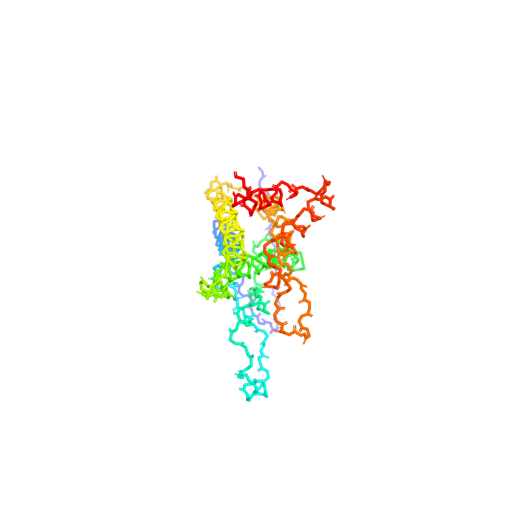174 -4.044 -10.271 1.00 82.81 197 CYS A C 1
ATOM 1599 O O . CYS A 1 197 ? 4.735 -5.137 -10.206 1.00 82.81 197 CYS A O 1
ATOM 1601 N N . MET A 1 198 ? 2.935 -3.906 -10.758 1.00 78.31 198 MET A N 1
ATOM 1602 C CA . MET A 1 198 ? 2.078 -4.990 -11.251 1.00 78.31 198 MET A CA 1
ATOM 1603 C C . MET A 1 198 ? 1.788 -6.082 -10.208 1.00 78.31 198 MET A C 1
ATOM 1605 O O . MET A 1 198 ? 1.694 -7.264 -10.543 1.00 78.31 198 MET A O 1
ATOM 1609 N N . LEU A 1 199 ? 1.636 -5.695 -8.939 1.00 75.00 199 LEU A N 1
ATOM 1610 C CA . LEU A 1 199 ? 1.401 -6.634 -7.835 1.00 75.00 199 LEU A CA 1
ATOM 1611 C C . LEU A 1 199 ? -0.081 -7.026 -7.664 1.00 75.00 199 LEU A C 1
ATOM 1613 O O . LEU A 1 199 ? -0.366 -8.022 -7.010 1.00 75.00 199 LEU A O 1
ATOM 1617 N N . ASN A 1 200 ? -1.021 -6.305 -8.289 1.00 62.47 200 ASN A N 1
ATOM 1618 C CA . ASN A 1 200 ? -2.472 -6.537 -8.163 1.00 62.47 200 ASN A CA 1
ATOM 1619 C C . ASN A 1 200 ? -3.058 -7.573 -9.153 1.00 62.47 200 ASN A C 1
ATOM 1621 O O . ASN A 1 200 ? -4.278 -7.714 -9.257 1.00 62.47 200 ASN A O 1
ATOM 1625 N N . TYR A 1 201 ? -2.230 -8.305 -9.905 1.00 53.62 201 TYR A N 1
ATOM 1626 C CA . TYR A 1 201 ? -2.728 -9.271 -10.890 1.00 53.62 201 TYR A CA 1
ATOM 1627 C C . TYR A 1 201 ? -3.241 -10.549 -10.209 1.00 53.62 201 TYR A C 1
ATOM 1629 O O . TYR A 1 201 ? -2.499 -11.213 -9.486 1.00 53.62 201 TYR A O 1
ATOM 1637 N N . LYS A 1 202 ? -4.510 -10.917 -10.458 1.00 50.19 202 LYS A N 1
ATOM 1638 C CA . LYS A 1 202 ? -5.107 -12.188 -10.009 1.00 50.19 202 LYS A CA 1
ATOM 1639 C C . LYS A 1 202 ? -4.288 -13.354 -10.576 1.00 50.19 202 LYS A C 1
ATOM 1641 O O . LYS A 1 202 ? -4.406 -13.695 -11.751 1.00 50.19 202 LYS A O 1
ATOM 1646 N N . GLN A 1 203 ? -3.442 -13.930 -9.729 1.00 48.91 203 GLN A N 1
ATOM 1647 C CA . GLN A 1 203 ? -2.532 -15.033 -10.027 1.00 48.91 203 GLN A CA 1
ATOM 1648 C C . GLN A 1 203 ? -3.306 -16.315 -10.349 1.00 48.91 203 GLN A C 1
ATOM 1650 O O . GLN A 1 203 ? -3.584 -17.126 -9.472 1.00 48.91 203 GLN A O 1
ATOM 1655 N N . SER A 1 204 ? -3.653 -16.492 -11.621 1.00 45.78 204 SER A N 1
ATOM 1656 C CA . SER A 1 204 ? -3.863 -17.828 -12.193 1.00 45.78 204 SER A CA 1
ATOM 1657 C C . SER A 1 204 ? -2.539 -18.404 -12.707 1.00 45.78 204 SER A C 1
ATOM 1659 O O . SER A 1 204 ? -2.287 -19.585 -12.502 1.00 45.78 204 SER A O 1
ATOM 1661 N N . ASP A 1 205 ? -1.636 -17.555 -13.214 1.00 44.53 205 ASP A N 1
ATOM 1662 C CA . ASP A 1 205 ? -0.297 -17.949 -13.657 1.00 44.53 205 ASP A CA 1
ATOM 1663 C C . ASP A 1 205 ? 0.797 -17.291 -12.802 1.00 44.53 205 ASP A C 1
ATOM 1665 O O . ASP A 1 205 ? 1.168 -16.131 -12.971 1.00 44.53 205 ASP A O 1
ATOM 1669 N N . ILE A 1 206 ? 1.342 -18.066 -11.862 1.00 48.34 206 ILE A N 1
ATOM 1670 C CA . ILE A 1 206 ? 2.418 -17.695 -10.917 1.00 48.34 206 ILE A CA 1
ATOM 1671 C C . ILE A 1 206 ? 3.802 -17.636 -11.621 1.00 48.34 206 ILE A C 1
ATOM 1673 O O . ILE A 1 206 ? 4.855 -17.502 -10.994 1.00 48.34 206 ILE A O 1
ATOM 1677 N N . SER A 1 207 ? 3.844 -17.718 -12.953 1.00 47.34 207 SER A N 1
ATOM 1678 C CA . SER A 1 207 ? 5.084 -17.704 -13.732 1.00 47.34 207 SER A CA 1
ATOM 1679 C C . SER A 1 207 ? 5.551 -16.273 -14.044 1.00 47.34 207 SER A C 1
ATOM 1681 O O . SER A 1 207 ? 5.286 -15.738 -15.122 1.00 47.34 207 SER A O 1
ATOM 1683 N N . MET A 1 208 ? 6.316 -15.704 -13.104 1.00 51.38 208 MET A N 1
ATOM 1684 C CA . MET A 1 208 ? 7.101 -14.457 -13.197 1.00 51.38 208 MET A CA 1
ATOM 1685 C C . MET A 1 208 ? 6.307 -13.148 -13.338 1.00 51.38 208 MET A C 1
ATOM 1687 O O . MET A 1 208 ? 5.639 -12.899 -14.341 1.00 51.38 208 MET A O 1
ATOM 1691 N N . TYR A 1 209 ? 6.498 -12.247 -12.370 1.00 58.06 209 TYR A N 1
ATOM 1692 C CA . TYR A 1 209 ? 5.975 -10.878 -12.396 1.00 58.06 209 TYR A CA 1
ATOM 1693 C C . TYR A 1 209 ? 6.408 -10.154 -13.672 1.00 58.06 209 TYR A C 1
ATOM 1695 O O . TYR A 1 209 ? 7.607 -10.135 -13.963 1.00 58.06 209 TYR A O 1
ATOM 1703 N N . PRO A 1 210 ? 5.496 -9.516 -14.424 1.00 58.72 210 PRO A N 1
ATOM 1704 C CA . PRO A 1 210 ? 5.860 -8.945 -15.716 1.00 58.72 210 PRO A CA 1
ATOM 1705 C C . PRO A 1 210 ? 6.924 -7.844 -15.594 1.00 58.72 210 PRO A C 1
ATOM 1707 O O . PRO A 1 210 ? 7.779 -7.739 -16.465 1.00 58.72 210 PRO A O 1
ATOM 1710 N N . LEU A 1 211 ? 6.963 -7.109 -14.472 1.00 64.81 211 LEU A N 1
ATOM 1711 C CA . LEU A 1 211 ? 8.012 -6.114 -14.217 1.00 64.81 211 LEU A CA 1
ATOM 1712 C C . LEU A 1 211 ? 9.417 -6.733 -14.109 1.00 64.81 211 LEU A C 1
ATOM 1714 O O . LEU A 1 211 ? 10.389 -6.092 -14.485 1.00 64.81 211 LEU A O 1
ATOM 1718 N N . THR A 1 212 ? 9.535 -7.984 -13.646 1.00 60.94 212 THR A N 1
ATOM 1719 C CA . THR A 1 212 ? 10.830 -8.695 -13.599 1.00 60.94 212 THR A CA 1
ATOM 1720 C C . THR A 1 212 ? 11.330 -9.120 -14.979 1.00 60.94 212 THR A C 1
ATOM 1722 O O . THR A 1 212 ? 12.505 -9.446 -15.113 1.00 60.94 212 THR A O 1
ATOM 1725 N N . LYS A 1 213 ? 10.461 -9.091 -16.001 1.00 62.56 213 LYS A N 1
ATOM 1726 C CA . LYS A 1 213 ? 10.816 -9.363 -17.402 1.00 62.56 213 LYS A CA 1
ATOM 1727 C C . LYS A 1 213 ? 11.246 -8.104 -18.157 1.00 62.56 213 LYS A C 1
ATOM 1729 O O . LYS A 1 213 ? 11.881 -8.223 -19.195 1.00 62.56 213 LYS A O 1
ATOM 1734 N N . LEU A 1 214 ? 10.889 -6.916 -17.659 1.00 65.94 214 LEU A N 1
ATOM 1735 C CA . LEU A 1 214 ? 11.271 -5.649 -18.279 1.00 65.94 214 LEU A CA 1
ATOM 1736 C C . LEU A 1 214 ? 12.722 -5.326 -17.926 1.00 65.94 214 LEU A C 1
ATOM 1738 O O . LEU A 1 214 ? 13.083 -5.238 -16.748 1.00 65.94 214 LEU A O 1
ATOM 1742 N N . HIS A 1 215 ? 13.558 -5.110 -18.941 1.00 67.19 215 HIS A N 1
ATOM 1743 C CA . HIS A 1 215 ? 14.979 -4.844 -18.734 1.00 67.19 215 HIS A CA 1
ATOM 1744 C C . HIS A 1 215 ? 15.447 -3.568 -19.443 1.00 67.19 215 HIS A C 1
ATOM 1746 O O . HIS A 1 215 ? 15.114 -3.305 -20.596 1.00 67.19 215 HIS A O 1
ATOM 1752 N N . GLY A 1 216 ? 16.282 -2.781 -18.755 1.00 71.00 216 GLY A N 1
ATOM 1753 C CA . GLY A 1 216 ? 16.925 -1.593 -19.323 1.00 71.00 216 GLY A CA 1
ATOM 1754 C C . GLY A 1 216 ? 15.925 -0.563 -19.863 1.00 71.00 216 GLY A C 1
ATOM 1755 O O . GLY A 1 216 ? 15.099 -0.038 -19.120 1.00 71.00 216 GLY A O 1
ATOM 1756 N N . VAL A 1 217 ? 15.992 -0.290 -21.170 1.00 75.88 217 VAL A N 1
ATOM 1757 C CA . VAL A 1 217 ? 15.160 0.716 -21.857 1.00 75.88 217 VAL A CA 1
ATOM 1758 C C . VAL A 1 217 ? 13.670 0.365 -21.822 1.00 75.88 217 VAL A C 1
ATOM 1760 O O . VAL A 1 217 ? 12.845 1.269 -21.759 1.00 75.88 217 VAL A O 1
ATOM 1763 N N . GLU A 1 218 ? 13.303 -0.917 -21.791 1.00 77.69 218 GLU A N 1
ATOM 1764 C CA . GLU A 1 218 ? 11.896 -1.338 -21.707 1.00 77.69 218 GLU A CA 1
ATOM 1765 C C . GLU A 1 218 ? 11.258 -0.927 -20.375 1.00 77.69 218 GLU A C 1
ATOM 1767 O O . GLU A 1 218 ? 10.111 -0.483 -20.341 1.00 77.69 218 GLU A O 1
ATOM 1772 N N . LEU A 1 219 ? 12.023 -1.010 -19.279 1.00 79.75 219 LEU A N 1
ATOM 1773 C CA . LEU A 1 219 ? 11.590 -0.524 -17.969 1.00 79.75 219 LEU A CA 1
ATOM 1774 C C . LEU A 1 219 ? 11.402 0.998 -17.994 1.00 79.75 219 LEU A C 1
ATOM 1776 O O . LEU A 1 219 ? 10.413 1.501 -17.468 1.00 79.75 219 LEU A O 1
ATOM 1780 N N . LEU A 1 220 ? 12.313 1.733 -18.636 1.00 82.00 220 LEU A N 1
ATOM 1781 C CA . LEU A 1 220 ? 12.197 3.187 -18.777 1.00 82.00 220 LEU A CA 1
ATOM 1782 C C . LEU A 1 220 ? 11.005 3.591 -19.646 1.00 82.00 220 LEU A C 1
ATOM 1784 O O . LEU A 1 220 ? 10.260 4.487 -19.263 1.00 82.00 220 LEU A O 1
ATOM 1788 N N . ALA A 1 221 ? 10.788 2.911 -20.772 1.00 84.56 221 ALA A N 1
ATOM 1789 C CA . ALA A 1 221 ? 9.640 3.138 -21.644 1.00 84.56 221 ALA A CA 1
ATOM 1790 C C . ALA A 1 221 ? 8.321 2.853 -20.912 1.00 84.56 221 ALA A C 1
ATOM 1792 O O . ALA A 1 221 ? 7.372 3.630 -21.020 1.00 84.56 221 ALA A O 1
ATOM 1793 N N . TYR A 1 222 ? 8.280 1.790 -20.104 1.00 86.44 222 TYR A N 1
ATOM 1794 C CA . TYR A 1 222 ? 7.139 1.486 -19.246 1.00 86.44 222 TYR A CA 1
ATOM 1795 C C . TYR A 1 222 ? 6.889 2.582 -18.202 1.00 86.44 222 TYR A C 1
ATOM 1797 O O . TYR A 1 222 ? 5.765 3.069 -18.082 1.00 86.44 222 TYR A O 1
ATOM 1805 N N . LEU A 1 223 ? 7.924 3.000 -17.466 1.00 85.56 223 LEU A N 1
ATOM 1806 C CA . LEU A 1 223 ? 7.807 4.050 -16.449 1.00 85.56 223 LEU A CA 1
ATOM 1807 C C . LEU A 1 223 ? 7.392 5.392 -17.063 1.00 85.56 223 LEU A C 1
ATOM 1809 O O . LEU A 1 223 ? 6.546 6.074 -16.491 1.00 85.56 223 LEU A O 1
ATOM 1813 N N . MET A 1 224 ? 7.927 5.737 -18.236 1.00 86.00 224 MET A N 1
ATOM 1814 C CA . MET A 1 224 ? 7.543 6.938 -18.980 1.00 86.00 224 MET A CA 1
ATOM 1815 C C . MET A 1 224 ? 6.080 6.866 -19.424 1.00 86.00 224 MET A C 1
ATOM 1817 O O . MET A 1 224 ? 5.303 7.766 -19.124 1.00 86.00 224 MET A O 1
ATOM 1821 N N . SER A 1 225 ? 5.662 5.749 -20.028 1.00 87.81 225 SER A N 1
ATOM 1822 C CA . SER A 1 225 ? 4.264 5.529 -20.414 1.00 87.81 225 SER A CA 1
ATOM 1823 C C . SER A 1 225 ? 3.317 5.641 -19.215 1.00 87.81 225 SER A C 1
ATOM 1825 O O . SER A 1 225 ? 2.249 6.247 -19.316 1.00 87.81 225 SER A O 1
ATOM 1827 N N . LYS A 1 226 ? 3.713 5.110 -18.051 1.00 87.12 226 LYS A N 1
ATOM 1828 C CA . LYS A 1 226 ? 2.939 5.241 -16.812 1.00 87.12 226 LYS A CA 1
ATOM 1829 C C . LYS A 1 226 ? 2.932 6.662 -16.263 1.00 87.12 226 LYS A C 1
ATOM 1831 O O . LYS A 1 226 ? 1.891 7.064 -15.749 1.00 87.12 226 LYS A O 1
ATOM 1836 N N . ALA A 1 227 ? 4.024 7.415 -16.381 1.00 86.00 227 ALA A N 1
ATOM 1837 C CA . ALA A 1 227 ? 4.056 8.831 -16.019 1.00 86.00 227 ALA A CA 1
ATOM 1838 C C . ALA A 1 227 ? 3.072 9.631 -16.886 1.00 86.00 227 ALA A C 1
ATOM 1840 O O . ALA A 1 227 ? 2.213 10.326 -16.349 1.00 86.00 227 ALA A O 1
ATOM 1841 N N . ASP A 1 228 ? 3.122 9.438 -18.206 1.00 85.12 228 ASP A N 1
ATOM 1842 C CA . ASP A 1 228 ? 2.259 10.126 -19.172 1.00 85.12 228 ASP A CA 1
ATOM 1843 C C . ASP A 1 228 ? 0.776 9.793 -18.965 1.00 85.12 228 ASP A C 1
ATOM 1845 O O . ASP A 1 228 ? -0.074 10.683 -18.941 1.00 85.12 228 ASP A O 1
ATOM 1849 N N . CYS A 1 229 ? 0.452 8.521 -18.717 1.00 85.75 229 CYS A N 1
ATOM 1850 C CA . CYS A 1 229 ? -0.922 8.107 -18.412 1.00 85.75 229 CYS A CA 1
ATOM 1851 C C . CYS A 1 229 ? -1.420 8.618 -17.049 1.00 85.75 229 CYS A C 1
ATOM 1853 O O . CYS A 1 229 ? -2.625 8.618 -16.802 1.00 85.75 229 CYS A O 1
ATOM 1855 N N . SER A 1 230 ? -0.514 9.027 -16.155 1.00 84.38 230 SER A N 1
ATOM 1856 C CA . SER A 1 230 ? -0.840 9.423 -14.782 1.00 84.38 230 SER A CA 1
ATOM 1857 C C . SER A 1 230 ? -0.773 10.929 -14.553 1.00 84.38 230 SER A C 1
ATOM 1859 O O . SER A 1 230 ? -0.862 11.336 -13.403 1.00 84.38 230 SER A O 1
ATOM 1861 N N . MET A 1 231 ? -0.660 11.764 -15.592 1.00 77.19 231 MET A N 1
ATOM 1862 C CA . MET A 1 231 ? -0.436 13.221 -15.484 1.00 77.19 231 MET A CA 1
ATOM 1863 C C . MET A 1 231 ? -1.392 13.965 -14.529 1.00 77.19 231 MET A C 1
ATOM 1865 O O . MET A 1 231 ? -1.018 14.985 -13.958 1.00 77.19 231 MET A O 1
ATOM 1869 N N . CYS A 1 232 ? -2.614 13.463 -14.321 1.00 80.31 232 CYS A N 1
ATOM 1870 C CA . CYS A 1 232 ? -3.601 14.048 -13.402 1.00 80.31 232 CYS A CA 1
ATOM 1871 C C . CYS A 1 232 ? -3.716 13.320 -12.047 1.00 80.31 232 CYS A C 1
ATOM 1873 O O . CYS A 1 232 ? -4.525 13.711 -11.206 1.00 80.31 232 CYS A O 1
ATOM 1875 N N . HIS A 1 233 ? -2.954 12.249 -11.826 1.00 84.94 233 HIS A N 1
ATOM 1876 C CA . HIS A 1 233 ? -3.007 11.462 -10.600 1.00 84.94 233 HIS A CA 1
ATOM 1877 C C . HIS A 1 233 ? -2.186 12.139 -9.484 1.00 84.94 233 HIS A C 1
ATOM 1879 O O . HIS A 1 233 ? -1.032 12.505 -9.715 1.00 84.94 233 HIS A O 1
ATOM 1885 N N . PRO A 1 234 ? -2.692 12.244 -8.238 1.00 84.50 234 PRO A N 1
ATOM 1886 C CA . PRO A 1 234 ? -1.964 12.886 -7.133 1.00 84.50 234 PRO A CA 1
ATOM 1887 C C . PRO A 1 234 ? -0.579 12.282 -6.850 1.00 84.50 234 PRO A C 1
ATOM 1889 O O . PRO A 1 234 ? 0.305 12.947 -6.315 1.00 84.50 234 PRO A O 1
ATOM 1892 N N . SER A 1 235 ? -0.385 11.009 -7.198 1.00 88.56 235 SER A N 1
ATOM 1893 C CA . SER A 1 235 ? 0.855 10.249 -6.981 1.00 88.56 235 SER A CA 1
ATOM 1894 C C . SER A 1 235 ? 1.810 10.234 -8.184 1.00 88.56 235 SER A C 1
ATOM 1896 O O . SER A 1 235 ? 2.817 9.531 -8.148 1.00 88.56 235 SER A O 1
ATOM 1898 N N . GLU A 1 236 ? 1.525 10.996 -9.241 1.00 89.19 236 GLU A N 1
ATOM 1899 C CA . GLU A 1 236 ? 2.323 11.031 -10.477 1.00 89.19 236 GLU A CA 1
ATOM 1900 C C . GLU A 1 236 ? 3.797 11.397 -10.249 1.00 89.19 236 GLU A C 1
ATOM 1902 O O . GLU A 1 236 ? 4.701 10.758 -10.795 1.00 89.19 236 GLU A O 1
ATOM 1907 N N . HIS A 1 237 ? 4.041 12.338 -9.336 1.00 88.62 237 HIS A N 1
ATOM 1908 C CA . HIS A 1 237 ? 5.377 12.759 -8.922 1.00 88.62 237 HIS A CA 1
ATOM 1909 C C . HIS A 1 237 ? 6.262 11.589 -8.456 1.00 88.62 237 HIS A C 1
ATOM 1911 O O . HIS A 1 237 ? 7.485 11.644 -8.600 1.00 88.62 237 HIS A O 1
ATOM 1917 N N . ILE A 1 238 ? 5.664 10.514 -7.931 1.00 90.25 238 ILE A N 1
ATOM 1918 C CA . ILE A 1 238 ? 6.394 9.330 -7.473 1.00 90.25 238 ILE A CA 1
ATOM 1919 C C . ILE A 1 238 ? 6.911 8.518 -8.664 1.00 90.25 238 ILE A C 1
ATOM 1921 O O . ILE A 1 238 ? 8.056 8.073 -8.648 1.00 90.25 238 ILE A O 1
ATOM 1925 N N . VAL A 1 239 ? 6.116 8.368 -9.728 1.00 89.06 239 VAL A N 1
ATOM 1926 C CA . VAL A 1 239 ? 6.563 7.677 -10.952 1.00 89.06 239 VAL A CA 1
ATOM 1927 C C . VAL A 1 239 ? 7.658 8.479 -11.639 1.00 89.06 239 VAL A C 1
ATOM 1929 O O . VAL A 1 239 ? 8.662 7.894 -12.038 1.00 89.06 239 VAL A O 1
ATOM 1932 N N . ARG A 1 240 ? 7.533 9.811 -11.705 1.00 89.38 240 ARG A N 1
ATOM 1933 C CA . ARG A 1 240 ? 8.610 10.671 -12.225 1.00 89.38 240 ARG A CA 1
ATOM 1934 C C . ARG A 1 240 ? 9.900 10.534 -11.424 1.00 89.38 240 ARG A C 1
ATOM 1936 O O . ARG A 1 240 ? 10.978 10.472 -12.013 1.00 89.38 240 ARG A O 1
ATOM 1943 N N . PHE A 1 241 ? 9.799 10.470 -10.097 1.00 90.88 241 PHE A N 1
ATOM 1944 C CA . PHE A 1 241 ? 10.946 10.211 -9.230 1.00 90.88 241 PHE A CA 1
ATOM 1945 C C . PHE A 1 241 ? 11.597 8.858 -9.555 1.00 90.88 241 PHE A C 1
ATOM 1947 O O . PHE A 1 241 ? 12.798 8.809 -9.814 1.00 90.88 241 PHE A O 1
ATOM 1954 N N . LEU A 1 242 ? 10.810 7.781 -9.622 1.00 89.50 242 LEU A N 1
ATOM 1955 C CA . LEU A 1 242 ? 11.315 6.441 -9.937 1.00 89.50 242 LEU A CA 1
ATOM 1956 C C . LEU A 1 242 ? 11.920 6.359 -11.345 1.00 89.50 242 LEU A C 1
ATOM 1958 O O . LEU A 1 242 ? 12.955 5.721 -11.518 1.00 89.50 242 LEU A O 1
ATOM 1962 N N . PHE A 1 243 ? 11.320 7.029 -12.331 1.00 87.88 243 PHE A N 1
ATOM 1963 C CA . PHE A 1 243 ? 11.862 7.147 -13.684 1.00 87.88 243 PHE A CA 1
ATOM 1964 C C . PHE A 1 243 ? 13.213 7.864 -13.683 1.00 87.88 243 PHE A C 1
ATOM 1966 O O . PHE A 1 243 ? 14.175 7.354 -14.250 1.00 87.88 243 PHE A O 1
ATOM 1973 N N . LYS A 1 244 ? 13.311 9.018 -13.010 1.00 88.12 244 LYS A N 1
ATOM 1974 C CA . LYS A 1 244 ? 14.557 9.792 -12.923 1.00 88.12 244 LYS A CA 1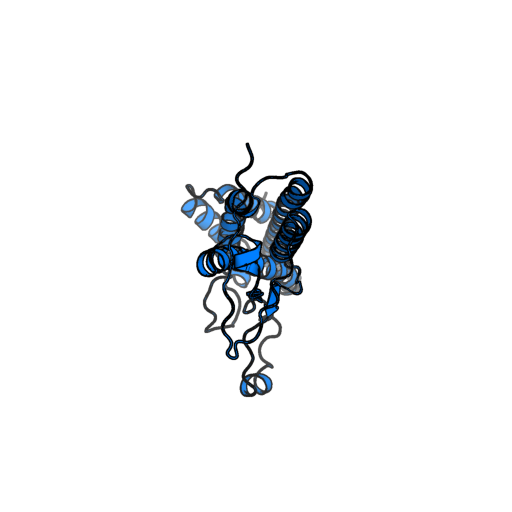
ATOM 1975 C C . LYS A 1 244 ? 15.672 8.998 -12.244 1.00 88.12 244 LYS A C 1
ATOM 1977 O O . LYS A 1 244 ? 16.813 9.048 -12.695 1.00 88.12 244 LYS A O 1
ATOM 1982 N N . GLU A 1 245 ? 15.345 8.256 -11.188 1.00 84.94 245 GLU A N 1
ATOM 1983 C CA . GLU A 1 245 ? 16.292 7.342 -10.550 1.00 84.94 245 GLU A CA 1
ATOM 1984 C C . GLU A 1 245 ? 16.713 6.233 -11.520 1.00 84.94 245 GLU A C 1
ATOM 1986 O O . GLU A 1 245 ? 17.903 6.067 -11.776 1.00 84.94 245 GLU A O 1
ATOM 1991 N N . ALA A 1 246 ? 15.763 5.526 -12.133 1.00 83.88 246 ALA A N 1
ATOM 1992 C CA . ALA A 1 246 ? 16.055 4.438 -13.065 1.00 83.88 246 ALA A CA 1
ATOM 1993 C C . ALA A 1 246 ? 16.868 4.889 -14.294 1.00 83.88 246 ALA A C 1
ATOM 1995 O O . ALA A 1 246 ? 17.678 4.115 -14.801 1.00 83.88 246 ALA A O 1
ATOM 1996 N N . ALA A 1 247 ? 16.676 6.128 -14.760 1.00 84.00 247 ALA A N 1
ATOM 1997 C CA . ALA A 1 247 ? 17.375 6.711 -15.904 1.00 84.00 247 ALA A CA 1
ATOM 1998 C C . ALA A 1 247 ? 18.786 7.221 -15.568 1.00 84.00 247 ALA A C 1
ATOM 2000 O O . ALA A 1 247 ? 19.564 7.479 -16.483 1.00 84.00 247 ALA A O 1
ATOM 2001 N N . ARG A 1 248 ? 19.145 7.341 -14.282 1.00 82.00 248 ARG A N 1
ATOM 2002 C CA . ARG A 1 248 ? 20.449 7.861 -13.838 1.00 82.00 248 ARG A CA 1
ATOM 2003 C C . ARG A 1 248 ? 21.661 7.187 -14.507 1.00 82.00 248 ARG A C 1
ATOM 2005 O O . ARG A 1 248 ? 22.593 7.908 -14.816 1.00 82.00 248 ARG A O 1
ATOM 2012 N N . PRO A 1 249 ? 21.692 5.866 -14.776 1.00 75.06 249 PRO A N 1
ATOM 2013 C CA . PRO A 1 249 ? 22.824 5.239 -15.466 1.00 75.06 249 PRO A CA 1
ATOM 2014 C C . PRO A 1 249 ? 23.035 5.675 -16.928 1.00 75.06 249 PRO A C 1
ATOM 2016 O O . PRO A 1 249 ? 24.039 5.285 -17.516 1.00 75.06 249 PRO A O 1
ATOM 2019 N N . LEU A 1 250 ? 22.085 6.396 -17.538 1.00 71.88 250 LEU A N 1
ATOM 2020 C CA . LEU A 1 250 ? 22.160 6.887 -18.923 1.00 71.88 250 LEU A CA 1
ATOM 2021 C C . LEU A 1 250 ? 22.575 8.360 -19.034 1.00 71.88 250 LEU A C 1
ATOM 2023 O O . LEU A 1 250 ? 22.766 8.839 -20.151 1.00 71.88 250 LEU A O 1
ATOM 2027 N N . ILE A 1 251 ? 22.642 9.070 -17.905 1.00 66.62 251 ILE A N 1
ATOM 2028 C CA . ILE A 1 251 ? 22.919 10.508 -17.801 1.00 66.62 251 ILE A CA 1
ATOM 2029 C C . ILE A 1 251 ? 24.302 10.682 -17.182 1.00 66.62 251 ILE A C 1
ATOM 2031 O O . ILE A 1 251 ? 25.074 11.506 -17.715 1.00 66.62 251 ILE A O 1
#

Radius of gyration: 23.83 Å; chains: 1; bounding box: 68×53×61 Å

Sequence (251 aa):
MAVRFFIKCHETDDTQSTIQFRRTTLKSVLAYNDDFLHDLLLMRIGIQSSRFQFSGAPRSIESQHKCTTNPFSYPLSDHFLWVPNKCDPLILGISSECLSHFVNYHVQAGTKYRQLCWFAHHSISLIPTSASDNSVWCRTNMAHVFIHGLKTWLRLYENSVQSILSKLSNSNESRLLLFTESLRNLSSQIEFISDLCMLNYKQSDISMYPLTKLHGVELLAYLMSKADCSMCHPSEHIVRFLFKEAARPLI

pLDDT: mean 71.2, std 20.35, range [24.03, 94.0]

Foldseek 3Di:
DDDDDDDDDDDDDDDDDDPPPDPQDPVNLLVVVLVVVVQLLCLLQVHHDPQKDKDADPDDPVVVVVPPPDPLLPPLRIWIDGDDDPCVCVSLVHDPVVVVVLSVLSRVNSRLNVNLVSCLVCLLVLQDPPPPDPQSVLQNQLSPLLSVLSVVVSVVLSVQSVVVSVVSVPDDDSCSVVVSVSCVVVSLLSVLVSVLQVSPDPPPDPPDRVLSVQTRVSNLVSLVVSLVVCVPPPNSVSSVSSSCRSCVVVD

Secondary structure (DSSP, 8-state):
--------PPP--------------HHHHHHHHHHHHHHHHHHHTT---SSEEEE-----HHHHSSTTS-TTSTTTT-EEEE---TTHHHHHTS-HHHHHHHHHHHHHHHHHHHHHHHHHHHGGGGS------HHHHHHHHHHHHHHHHHHHHHHHHHHHHHHHHHHHTT--S-HHHHHHHHHHHHHHHHHHHHHHTTTT---S--S--HHHH--THHHHHHHHHHHHHTTTSTTHHHHHHHHHHHHGGG-

Organism: Schistosoma japonicum (NCBI:txid6182)